Protein AF-A0A7T3DBC9-F1 (afdb_monomer_lite)

Sequence (254 aa):
MTDIVTIPDVLPISPYPALGSINFNNEAYAYATSVPPAVSRMREIAVACWTNATAAQERANSAAGSASAASGSASAAAGSASAASGSASAAAGSASTASSAAGTATAALTSMQVMYLGPKAVNSHPTADNLGNPLQAGALYTNTGTNAALKGRGYWYDGAAWQLAWGDITGQYMPTTGGKFTGQAEAVGGATGKQIPQIQEVLSRTVPVYGASVLMANAPKNQVAFFEAATVGPGDWPYNTSLNVHGWIVNTWG

Secondary structure (DSSP, 8-state):
-PPP-PPPPPPPPPPPPPTT-TTHHHHHHHHHHHHHHHHHHHHHHHHHHHHHHHHHHHHHHHHHHHHHHHHHHHHHHHHHHHHHHHHHHHHHHHHHHHHHHHHHHHHHHHHHHHHEEEEE--SS--SB-TTSSBPPTT-EEEE-SS-TTTTT-EEEE-SSSEEEEES--SS-PPPTT-----S--PPPTT--TTSS--HHHH---S--EE-TTS-GGGSPSSSEEEEEESSPPPTTSS---S-S-EEEEEE---

Radius of gyration: 67.93 Å; chains: 1; bounding box: 98×50×205 Å

pLDDT: mean 86.54, std 12.37, range [57.22, 98.56]

Foldseek 3Di:
DQDQDDQDDAFDAQDQADDPDPCNVVSNVSRVVRPPVRVVSVVSNVVNVVSNVVVVVVVVVVVVVVVVVVVVVVVVVVVVVVVVVVVVVVVVVVVVVVVVVVVVVVVVVVVCQLQEQEEDQDLDDDQATPVRHGHDFNRKYQYCHDNPVRHRFIWGHRPPDTDTPDDDDPDDDADPVGDDDDDDDDDDPPDDDPPDPDPVRPDDPDAAEAELVDALVPPDAQGKHKYKYQDDHPPNDDDDDPDRMDMDTDHHHD

Organism: NCBI:txid558537

Structure (mmCIF, N/CA/C/O backbone):
data_AF-A0A7T3DBC9-F1
#
_entry.id   AF-A0A7T3DBC9-F1
#
loop_
_atom_site.group_PDB
_atom_site.id
_atom_site.type_symbol
_atom_site.label_atom_id
_atom_site.label_alt_id
_atom_site.label_comp_id
_atom_site.label_asym_id
_atom_site.label_entity_id
_atom_site.label_seq_id
_atom_site.pdbx_PDB_ins_code
_atom_site.Cartn_x
_atom_site.Cartn_y
_atom_site.Cartn_z
_atom_site.occupancy
_atom_site.B_iso_or_equiv
_atom_site.auth_seq_id
_atom_site.auth_comp_id
_atom_site.auth_asym_id
_atom_site.auth_atom_id
_atom_site.pdbx_PDB_model_num
ATOM 1 N N . MET A 1 1 ? 39.719 10.575 -37.310 1.00 81.25 1 MET A N 1
ATOM 2 C CA . MET A 1 1 ? 39.092 10.156 -38.574 1.00 81.25 1 MET A CA 1
ATOM 3 C C . MET A 1 1 ? 39.897 10.761 -39.696 1.00 81.25 1 MET A C 1
ATOM 5 O O . MET A 1 1 ? 40.322 11.900 -39.554 1.00 81.25 1 MET A O 1
ATOM 9 N N . THR A 1 2 ? 40.155 10.003 -40.751 1.00 91.56 2 THR A N 1
ATOM 10 C CA . THR A 1 2 ? 40.765 10.509 -41.975 1.00 91.56 2 THR A CA 1
ATOM 11 C C . THR A 1 2 ? 39.821 11.516 -42.629 1.00 91.56 2 THR A C 1
ATOM 13 O O . THR A 1 2 ? 38.627 11.250 -42.796 1.00 91.56 2 THR A O 1
ATOM 16 N N . ASP A 1 3 ? 40.350 12.675 -43.006 1.00 94.06 3 ASP A N 1
ATOM 17 C CA . ASP A 1 3 ? 39.579 13.676 -43.734 1.00 94.06 3 ASP A CA 1
ATOM 18 C C . ASP A 1 3 ? 39.440 13.293 -45.208 1.00 94.06 3 ASP A C 1
ATOM 20 O O . ASP A 1 3 ? 40.317 12.658 -45.796 1.00 94.06 3 ASP A O 1
ATOM 24 N N . ILE A 1 4 ? 38.312 13.677 -45.813 1.00 94.19 4 ILE A N 1
ATOM 25 C CA . ILE A 1 4 ? 38.163 13.553 -47.266 1.00 94.19 4 ILE A CA 1
ATOM 26 C C . ILE A 1 4 ? 39.021 14.625 -47.923 1.00 94.19 4 ILE A C 1
ATOM 28 O O . ILE A 1 4 ? 38.961 15.795 -47.551 1.00 94.19 4 ILE A O 1
ATOM 32 N N . VAL A 1 5 ? 39.777 14.212 -48.932 1.00 95.94 5 VAL A N 1
ATOM 33 C CA . VAL A 1 5 ? 40.628 15.077 -49.742 1.00 95.94 5 VAL A CA 1
ATOM 34 C C . VAL A 1 5 ? 40.077 15.177 -51.160 1.00 95.94 5 VAL A C 1
ATOM 36 O O . VAL A 1 5 ? 39.526 14.220 -51.711 1.00 95.94 5 VAL A O 1
ATOM 39 N N . THR A 1 6 ? 40.224 16.346 -51.777 1.00 95.25 6 THR A N 1
ATOM 40 C CA . THR A 1 6 ? 39.830 16.548 -53.174 1.00 95.25 6 THR A CA 1
ATOM 41 C C . THR A 1 6 ? 40.726 15.717 -54.088 1.00 95.25 6 THR A C 1
ATOM 43 O O . THR A 1 6 ? 41.951 15.790 -53.996 1.00 95.25 6 THR A O 1
ATOM 46 N N . ILE A 1 7 ? 40.120 14.931 -54.980 1.00 93.69 7 ILE A N 1
ATOM 47 C CA . ILE A 1 7 ? 40.862 14.193 -56.007 1.00 93.69 7 ILE A CA 1
ATOM 48 C C . ILE A 1 7 ? 41.291 15.200 -57.069 1.00 93.69 7 ILE A C 1
ATOM 50 O O . ILE A 1 7 ? 40.439 15.935 -57.571 1.00 93.69 7 ILE A O 1
ATOM 54 N N . PRO A 1 8 ? 42.580 15.278 -57.402 1.00 92.12 8 PRO A N 1
ATOM 55 C CA . PRO A 1 8 ? 43.049 16.387 -58.198 1.00 92.12 8 PRO A CA 1
ATOM 56 C C . PRO A 1 8 ? 43.113 15.992 -59.697 1.00 92.12 8 PRO A C 1
ATOM 58 O O . PRO A 1 8 ? 43.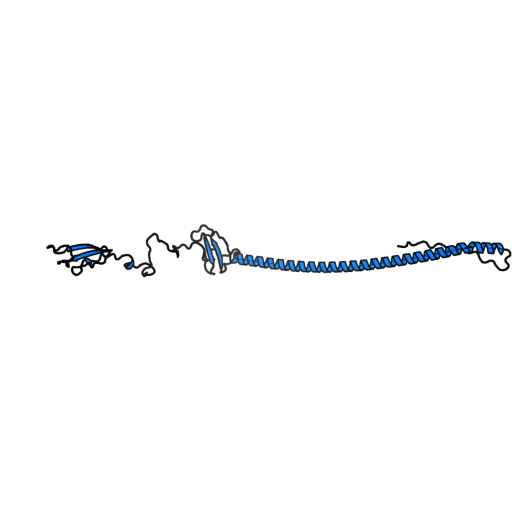288 14.823 -60.023 1.00 92.12 8 PRO A O 1
ATOM 61 N N . ASP A 1 9 ? 42.925 16.940 -60.623 1.00 92.00 9 ASP A N 1
ATOM 62 C CA . ASP A 1 9 ? 42.716 16.634 -62.057 1.00 92.00 9 ASP A CA 1
ATOM 63 C C . ASP A 1 9 ? 43.912 15.979 -62.762 1.00 92.00 9 ASP A C 1
ATOM 65 O O . ASP A 1 9 ? 45.067 16.238 -62.425 1.00 92.00 9 ASP A O 1
ATOM 69 N N . VAL A 1 10 ? 43.656 15.192 -63.808 1.00 90.44 10 VAL A N 1
ATOM 70 C CA . VAL A 1 10 ? 44.710 14.602 -64.650 1.00 90.44 10 VAL A CA 1
ATOM 71 C C . VAL A 1 10 ? 45.475 15.670 -65.442 1.00 90.44 10 VAL A C 1
ATOM 73 O O . VAL A 1 10 ? 44.887 16.619 -65.957 1.00 90.44 10 VAL A O 1
ATOM 76 N N . LEU A 1 11 ? 46.795 15.506 -65.574 1.00 90.94 11 LEU A N 1
ATOM 77 C CA . LEU A 1 11 ? 47.604 16.350 -66.460 1.00 90.94 11 LEU A CA 1
ATOM 78 C C . LEU A 1 11 ? 47.595 15.775 -67.887 1.00 90.94 11 LEU A C 1
ATOM 80 O O . LEU A 1 11 ? 47.737 14.558 -68.040 1.00 90.94 11 LEU A O 1
ATOM 84 N N . PRO A 1 12 ? 47.451 16.613 -68.930 1.00 88.75 12 PRO A N 1
ATOM 85 C CA . PRO A 1 12 ? 47.494 16.153 -70.313 1.00 88.75 12 PRO A CA 1
ATOM 86 C C . PRO A 1 12 ? 48.901 15.662 -70.685 1.00 88.75 12 PRO A C 1
ATOM 88 O O . PRO A 1 12 ? 49.902 16.274 -70.315 1.00 88.75 12 PRO A O 1
ATOM 91 N N . ILE A 1 13 ? 48.970 14.570 -71.448 1.00 89.00 13 ILE A N 1
ATOM 92 C CA . ILE A 1 13 ? 50.216 14.010 -71.988 1.00 89.00 13 ILE A CA 1
ATOM 93 C C . ILE A 1 13 ? 50.289 14.373 -73.474 1.00 89.00 13 ILE A C 1
ATOM 95 O O . ILE A 1 13 ? 49.315 14.173 -74.202 1.00 89.00 13 ILE A O 1
ATOM 99 N N . SER A 1 14 ? 51.424 14.911 -73.926 1.00 90.62 14 SER A N 1
ATOM 100 C CA . SER A 1 14 ? 51.644 15.200 -75.351 1.00 90.62 14 SER A CA 1
ATOM 101 C C . SER A 1 14 ? 51.598 13.899 -76.169 1.00 90.62 14 SER A C 1
ATOM 103 O O . SER A 1 14 ? 51.984 12.850 -75.656 1.00 90.62 14 SER A O 1
ATOM 105 N N . PRO A 1 15 ? 51.145 13.909 -77.432 1.00 88.25 15 PRO A N 1
ATOM 106 C CA . PRO A 1 15 ? 51.153 12.706 -78.260 1.00 88.25 15 PRO A CA 1
ATOM 107 C C . PRO A 1 15 ? 52.585 12.215 -78.518 1.00 88.25 15 PRO A C 1
ATOM 109 O O . PRO A 1 15 ? 53.536 12.996 -78.533 1.00 88.25 15 PRO A O 1
ATOM 112 N N . TYR A 1 16 ? 52.733 10.907 -78.730 1.00 88.19 16 TYR A N 1
ATOM 113 C CA . TYR A 1 16 ? 54.014 10.324 -79.123 1.00 88.19 16 TYR A CA 1
ATOM 114 C C . TYR A 1 16 ? 54.407 10.814 -80.533 1.00 88.19 16 TYR A C 1
ATOM 116 O O . TYR A 1 16 ? 53.529 10.867 -81.401 1.00 88.19 16 TYR A O 1
ATOM 124 N N . PRO A 1 17 ? 55.684 11.159 -80.787 1.00 89.31 17 PRO A N 1
ATOM 125 C CA . PRO A 1 17 ? 56.125 11.659 -82.088 1.00 89.31 17 PRO A CA 1
ATOM 126 C C . PRO A 1 17 ? 55.854 10.657 -83.219 1.00 89.31 17 PRO A C 1
ATOM 128 O O . PRO A 1 17 ? 56.127 9.460 -83.088 1.00 89.31 17 PRO A O 1
ATOM 131 N N . ALA A 1 18 ? 55.336 11.139 -84.350 1.00 85.56 18 ALA A N 1
ATOM 132 C CA . ALA A 1 18 ? 55.029 10.280 -85.494 1.00 85.56 18 ALA A CA 1
ATOM 133 C C . ALA A 1 18 ? 56.309 9.833 -86.221 1.00 85.56 18 ALA A C 1
ATOM 135 O O . ALA A 1 18 ? 57.242 10.618 -86.424 1.00 85.56 18 ALA A O 1
ATOM 136 N N . LEU A 1 19 ? 56.347 8.570 -86.660 1.00 81.19 19 LEU A N 1
ATOM 137 C CA . LEU A 1 19 ? 57.490 8.031 -87.396 1.00 81.19 19 LEU A CA 1
ATOM 138 C C . LEU A 1 19 ? 57.638 8.766 -88.740 1.00 81.19 19 LEU A C 1
ATOM 140 O O . LEU A 1 19 ? 56.758 8.685 -89.593 1.00 81.19 19 LEU A O 1
ATOM 144 N N . GLY A 1 20 ? 58.746 9.492 -88.913 1.00 80.94 20 GLY A N 1
ATOM 145 C CA . GLY A 1 20 ? 59.001 10.325 -90.095 1.00 80.94 20 GLY A CA 1
ATOM 146 C C . GLY A 1 20 ? 58.533 11.785 -89.991 1.00 80.94 20 GLY A C 1
ATOM 147 O O . GLY A 1 20 ? 58.558 12.483 -91.002 1.00 80.94 20 GLY A O 1
ATOM 148 N N . SER A 1 21 ? 58.123 12.271 -88.808 1.00 86.19 21 SER A N 1
ATOM 149 C CA . SER A 1 21 ? 57.773 13.690 -88.609 1.00 86.19 21 SER A CA 1
ATOM 150 C C . SER A 1 21 ? 58.968 14.614 -88.866 1.00 86.19 21 SER A C 1
ATOM 152 O O . SER A 1 21 ? 60.067 14.396 -88.353 1.00 86.19 21 SER A O 1
ATOM 154 N N . ILE A 1 22 ? 58.731 15.712 -89.590 1.00 85.88 22 ILE A N 1
ATOM 155 C CA . ILE A 1 22 ? 59.715 16.789 -89.777 1.00 85.88 22 ILE A CA 1
ATOM 156 C C . ILE A 1 22 ? 60.028 17.539 -88.466 1.00 85.88 22 ILE A C 1
ATOM 158 O O . ILE A 1 22 ? 61.070 18.178 -88.357 1.00 85.88 22 ILE A O 1
ATOM 162 N N . ASN A 1 23 ? 59.163 17.408 -87.451 1.00 87.62 23 ASN A N 1
ATOM 163 C CA . ASN A 1 23 ? 59.276 18.044 -86.134 1.00 87.62 23 ASN A CA 1
ATOM 164 C C . ASN A 1 23 ? 59.566 17.042 -85.000 1.00 87.62 23 ASN A C 1
ATOM 166 O O . ASN A 1 23 ? 59.343 17.364 -83.831 1.00 87.62 23 ASN A O 1
ATOM 170 N N . PHE A 1 24 ? 60.088 15.851 -85.322 1.00 87.38 24 PHE A N 1
ATOM 171 C CA . PHE A 1 24 ? 60.301 14.752 -84.370 1.00 87.38 24 PHE A CA 1
ATOM 172 C C . PHE A 1 24 ? 60.972 15.191 -83.059 1.00 87.38 24 PHE A C 1
ATOM 174 O O . PHE A 1 24 ? 60.508 14.824 -81.986 1.00 87.38 24 PHE A O 1
ATOM 181 N N . ASN A 1 25 ? 62.020 16.022 -83.116 1.00 87.06 25 ASN A N 1
ATOM 182 C CA . ASN A 1 25 ? 62.739 16.474 -81.917 1.00 87.06 25 ASN A CA 1
ATOM 183 C C . ASN A 1 25 ? 61.874 17.344 -80.986 1.00 87.06 25 ASN A C 1
ATOM 185 O O . ASN A 1 25 ? 61.949 17.192 -79.768 1.00 87.06 25 ASN A O 1
ATOM 189 N N . ASN A 1 26 ? 61.033 18.223 -81.542 1.00 88.19 26 ASN A N 1
ATOM 190 C CA . ASN A 1 26 ? 60.140 19.079 -80.756 1.00 88.19 26 ASN A CA 1
ATOM 191 C C . ASN A 1 26 ? 58.997 18.261 -80.135 1.00 88.19 26 ASN A C 1
ATOM 193 O O . ASN A 1 26 ? 58.673 18.445 -78.964 1.00 88.19 26 ASN A O 1
ATOM 197 N N . GLU A 1 27 ? 58.428 17.323 -80.895 1.00 88.75 27 GLU A N 1
ATOM 198 C CA . GLU A 1 27 ? 57.389 16.398 -80.423 1.00 88.75 27 GLU A CA 1
ATOM 199 C C . GLU A 1 27 ? 57.930 15.436 -79.348 1.00 88.75 27 GLU A C 1
ATOM 201 O O . GLU A 1 27 ? 57.307 15.251 -78.304 1.00 88.75 27 GLU A O 1
ATOM 206 N N . ALA A 1 28 ? 59.130 14.881 -79.550 1.00 85.81 28 ALA A N 1
ATOM 207 C CA . ALA A 1 28 ? 59.799 14.004 -78.591 1.00 85.81 28 ALA A CA 1
ATOM 208 C C . ALA A 1 28 ? 60.145 14.737 -77.287 1.00 85.81 28 ALA A C 1
ATOM 210 O O . ALA A 1 28 ? 59.956 14.185 -76.203 1.00 85.81 28 ALA A O 1
ATOM 211 N N . TYR A 1 29 ? 60.603 15.990 -77.371 1.00 89.50 29 TYR A N 1
ATOM 212 C CA . TYR A 1 29 ? 60.872 16.816 -76.196 1.00 89.50 29 TYR A CA 1
ATOM 213 C C . TYR A 1 29 ? 59.581 17.175 -75.440 1.00 89.50 29 TYR A C 1
ATOM 215 O O . TYR A 1 29 ? 59.535 17.061 -74.214 1.00 89.50 29 TYR A O 1
ATOM 223 N N . ALA A 1 30 ? 58.502 17.533 -76.145 1.00 88.19 30 ALA A N 1
ATOM 224 C CA . ALA A 1 30 ? 57.187 17.795 -75.548 1.00 88.19 30 ALA A CA 1
ATOM 225 C C . ALA A 1 30 ? 56.571 16.544 -74.889 1.00 88.19 30 ALA A C 1
ATOM 227 O O . ALA A 1 30 ? 55.924 16.634 -73.842 1.00 88.19 30 ALA A O 1
ATOM 228 N N . TYR A 1 31 ? 56.794 15.359 -75.462 1.00 90.31 31 TYR A N 1
ATOM 229 C CA . TYR A 1 31 ? 56.426 14.082 -74.850 1.00 90.31 31 TYR A CA 1
ATOM 230 C C . TYR A 1 31 ? 57.246 13.814 -73.582 1.00 90.31 31 TYR A C 1
ATOM 232 O O . TYR A 1 31 ? 56.676 13.673 -72.499 1.00 90.31 31 TYR A O 1
ATOM 240 N N . ALA A 1 32 ? 58.578 13.840 -73.686 1.00 88.19 32 ALA A N 1
ATOM 241 C CA . ALA A 1 32 ? 59.488 13.538 -72.582 1.00 88.19 32 ALA A CA 1
ATOM 242 C C . ALA A 1 32 ? 59.325 14.481 -71.376 1.00 88.19 32 ALA A C 1
ATOM 244 O O . ALA A 1 32 ? 59.539 14.065 -70.240 1.00 88.19 32 ALA A O 1
ATOM 245 N N . THR A 1 33 ? 58.917 15.731 -71.605 1.00 91.06 33 THR A N 1
ATOM 246 C CA . THR A 1 33 ? 58.666 16.719 -70.541 1.00 91.06 33 THR A CA 1
ATOM 247 C C . THR A 1 33 ? 57.269 16.610 -69.920 1.00 91.06 33 THR A C 1
ATOM 249 O O . THR A 1 33 ? 57.116 16.908 -68.737 1.00 91.06 33 THR A O 1
ATOM 252 N N . SER A 1 34 ? 56.258 16.143 -70.664 1.00 92.12 34 SER A N 1
ATOM 253 C CA . SER A 1 34 ? 54.878 15.993 -70.161 1.00 92.12 34 SER A CA 1
ATOM 254 C C . SER A 1 34 ? 54.641 14.713 -69.344 1.00 92.12 34 SER A C 1
ATOM 256 O O . SER A 1 34 ? 53.821 14.709 -68.426 1.00 92.12 34 SER A O 1
ATOM 258 N N . VAL A 1 35 ? 55.376 13.630 -69.624 1.00 91.50 35 VAL A N 1
ATOM 259 C CA . VAL A 1 35 ? 55.168 12.323 -68.971 1.00 91.50 35 VAL A CA 1
ATOM 260 C C . VAL A 1 35 ? 55.534 12.319 -67.475 1.00 91.50 35 VAL A C 1
ATOM 262 O O . VAL A 1 35 ? 54.698 11.886 -66.680 1.00 91.50 35 VAL A O 1
ATOM 265 N N . PRO A 1 36 ? 56.714 12.798 -67.025 1.00 93.56 36 PRO A N 1
ATOM 266 C CA . PRO A 1 36 ? 57.077 12.772 -65.604 1.00 93.56 36 PRO A CA 1
ATOM 267 C C . PRO A 1 36 ? 56.083 13.479 -64.660 1.00 93.56 36 PRO A C 1
ATOM 269 O O . PRO A 1 36 ? 55.686 12.856 -63.670 1.00 93.56 36 PRO A O 1
ATOM 272 N N . PRO A 1 37 ? 55.619 14.722 -64.926 1.00 91.75 37 PRO A N 1
ATOM 273 C CA . PRO A 1 37 ? 54.624 15.359 -64.067 1.00 91.75 37 PRO A CA 1
ATOM 274 C C . PRO A 1 37 ? 53.268 14.643 -64.130 1.00 91.75 37 PRO A C 1
ATOM 276 O O . PRO A 1 37 ? 52.612 14.522 -63.098 1.00 91.75 37 PRO A O 1
ATOM 279 N N . ALA A 1 38 ? 52.868 14.089 -65.283 1.00 91.69 38 ALA A N 1
ATOM 280 C CA . ALA A 1 38 ? 51.648 13.286 -65.390 1.00 91.69 38 ALA A CA 1
ATOM 281 C C . ALA A 1 38 ? 51.712 11.993 -64.551 1.00 91.69 38 ALA A C 1
ATOM 283 O O . ALA A 1 38 ? 50.729 11.625 -63.909 1.00 91.69 38 ALA A O 1
ATOM 284 N N . VAL A 1 39 ? 52.870 11.326 -64.481 1.00 92.06 39 VAL A N 1
ATOM 285 C CA . VAL A 1 39 ? 53.07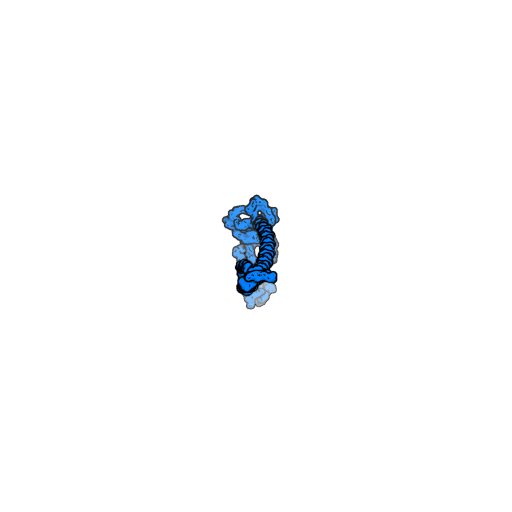2 10.140 -63.627 1.00 92.06 39 VAL A CA 1
ATOM 286 C C . VAL A 1 39 ? 53.010 10.494 -62.141 1.00 92.06 39 VAL A C 1
ATOM 288 O O . VAL A 1 39 ? 52.326 9.809 -61.375 1.00 92.06 39 VAL A O 1
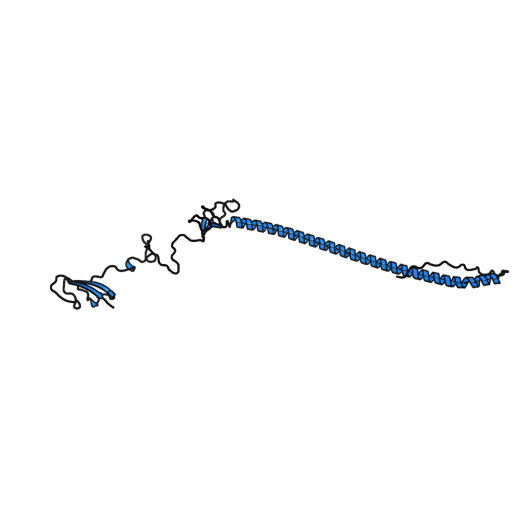ATOM 291 N N . SER A 1 40 ? 53.668 11.579 -61.725 1.00 93.38 40 SER A N 1
ATOM 292 C CA . SER A 1 40 ? 53.559 12.088 -60.350 1.00 93.38 40 SER A CA 1
ATOM 293 C C . SER A 1 40 ? 52.111 12.427 -59.998 1.00 93.38 40 SER A C 1
ATOM 295 O O . SER A 1 40 ? 51.623 12.050 -58.934 1.00 93.38 40 SER A O 1
ATOM 297 N N . ARG A 1 41 ? 51.381 13.033 -60.938 1.00 93.81 41 ARG A N 1
ATOM 298 C CA . ARG A 1 41 ? 49.969 13.357 -60.772 1.00 93.81 41 ARG A CA 1
ATOM 299 C C . ARG A 1 41 ? 49.082 12.128 -60.602 1.00 93.81 41 ARG A C 1
ATOM 301 O O . ARG A 1 41 ? 48.230 12.102 -59.721 1.00 93.81 41 ARG A O 1
ATOM 308 N N . MET A 1 42 ? 49.296 11.088 -61.405 1.00 94.19 42 MET A N 1
ATOM 309 C CA . MET A 1 42 ? 48.573 9.821 -61.256 1.00 94.19 42 MET A CA 1
ATOM 310 C C . MET A 1 42 ? 48.806 9.187 -59.879 1.00 94.19 42 MET A C 1
ATOM 312 O O . MET A 1 42 ? 47.878 8.626 -59.295 1.00 94.19 42 MET A O 1
ATOM 316 N N . ARG A 1 43 ? 50.016 9.316 -59.317 1.00 94.88 43 ARG A N 1
ATOM 317 C CA . ARG A 1 43 ? 50.304 8.870 -57.946 1.00 94.88 43 ARG A CA 1
ATOM 318 C C . ARG A 1 43 ? 49.521 9.675 -56.906 1.00 94.88 43 ARG A C 1
ATOM 320 O O . ARG A 1 43 ? 48.955 9.070 -56.001 1.00 94.88 43 ARG A O 1
ATOM 327 N N . GLU A 1 44 ? 49.464 11.000 -57.029 1.00 94.69 44 GLU A N 1
ATOM 328 C CA . GLU A 1 44 ? 48.661 11.854 -56.135 1.00 94.69 44 GLU A CA 1
ATOM 329 C C . GLU A 1 44 ? 47.177 11.474 -56.169 1.00 94.69 44 GLU A C 1
ATOM 331 O O . GLU A 1 44 ? 46.555 11.334 -55.118 1.00 94.69 44 GLU A O 1
ATOM 336 N N . ILE A 1 45 ? 46.630 11.238 -57.367 1.00 95.31 45 ILE A N 1
ATOM 337 C CA . ILE A 1 45 ? 45.252 10.765 -57.557 1.00 95.31 45 ILE A CA 1
ATOM 338 C C . ILE A 1 45 ? 45.034 9.435 -56.832 1.00 95.31 45 ILE A C 1
ATOM 340 O O . ILE A 1 45 ? 44.073 9.299 -56.077 1.00 95.31 45 ILE A O 1
ATOM 344 N N . ALA A 1 46 ? 45.934 8.462 -57.012 1.00 95.88 46 ALA A N 1
ATOM 345 C CA . ALA A 1 46 ? 45.826 7.159 -56.359 1.00 95.88 46 ALA A CA 1
ATOM 346 C C . ALA A 1 46 ? 45.842 7.277 -54.824 1.00 95.88 46 ALA A C 1
ATOM 348 O O . ALA A 1 46 ? 45.031 6.643 -54.147 1.00 95.88 46 ALA A O 1
ATOM 349 N N . VAL A 1 47 ? 46.720 8.124 -54.278 1.00 95.88 47 VAL A N 1
ATOM 350 C CA . VAL A 1 47 ? 46.785 8.395 -52.835 1.00 95.88 47 VAL A CA 1
ATOM 351 C C . VAL A 1 47 ? 45.507 9.082 -52.345 1.00 95.88 47 VAL A C 1
ATOM 353 O O . VAL A 1 47 ? 44.954 8.664 -51.332 1.00 95.88 47 VAL A O 1
ATOM 356 N N . ALA A 1 48 ? 44.987 10.081 -53.065 1.00 95.62 48 ALA A N 1
ATOM 357 C CA . ALA A 1 48 ? 43.738 10.759 -52.711 1.00 95.62 48 ALA A CA 1
ATOM 358 C C . ALA A 1 48 ? 42.537 9.796 -52.703 1.00 95.62 48 ALA A C 1
ATOM 360 O O . ALA A 1 48 ? 41.745 9.797 -51.758 1.00 95.62 48 ALA A O 1
ATOM 361 N N . CYS A 1 49 ? 42.432 8.919 -53.707 1.00 95.94 49 CYS A N 1
ATOM 362 C CA . CYS A 1 49 ? 41.409 7.874 -53.763 1.00 95.94 49 CYS A CA 1
ATOM 363 C C . CYS A 1 49 ? 41.503 6.911 -52.573 1.00 95.94 49 CYS A C 1
ATOM 365 O O . CYS A 1 49 ? 40.485 6.597 -51.956 1.00 95.94 49 CYS A O 1
ATOM 367 N N . TRP A 1 50 ? 42.712 6.465 -52.223 1.00 96.50 50 TRP A N 1
ATOM 368 C CA . TRP A 1 50 ? 42.930 5.572 -51.084 1.00 96.50 50 TRP A CA 1
ATOM 369 C C . TRP A 1 50 ? 42.569 6.232 -49.742 1.00 96.50 50 TRP A C 1
ATOM 371 O O . TRP A 1 50 ? 41.877 5.629 -48.917 1.00 96.50 50 TRP A O 1
ATOM 381 N N . THR A 1 51 ? 42.954 7.496 -49.551 1.00 96.56 51 THR A N 1
ATOM 382 C CA . THR A 1 51 ? 42.579 8.307 -48.381 1.00 96.56 51 THR A CA 1
ATOM 383 C C . THR A 1 51 ? 41.060 8.440 -48.265 1.00 96.56 51 THR A C 1
ATOM 385 O O . THR A 1 51 ? 40.495 8.182 -47.202 1.00 96.56 51 THR A O 1
ATOM 388 N N . ASN A 1 52 ? 40.371 8.754 -49.366 1.00 96.69 52 ASN A N 1
ATOM 389 C CA . ASN A 1 52 ? 38.912 8.878 -49.384 1.00 96.69 52 ASN A CA 1
ATOM 390 C C . ASN A 1 52 ? 38.199 7.549 -49.103 1.00 96.69 52 ASN A C 1
ATOM 392 O O . ASN A 1 52 ? 37.206 7.538 -48.375 1.00 96.69 52 ASN A O 1
ATOM 396 N N . ALA A 1 53 ? 38.711 6.430 -49.626 1.00 96.81 53 ALA A N 1
ATOM 397 C CA . ALA A 1 53 ? 38.185 5.097 -49.333 1.00 96.81 53 ALA A CA 1
ATOM 398 C C . ALA A 1 53 ? 38.320 4.752 -47.840 1.00 96.81 53 ALA A C 1
ATOM 400 O O . ALA A 1 53 ? 37.368 4.272 -47.223 1.00 96.81 53 ALA A O 1
ATOM 401 N N . THR A 1 54 ? 39.468 5.072 -47.241 1.00 96.88 54 THR A N 1
ATOM 402 C CA . THR A 1 54 ? 39.711 4.885 -45.803 1.00 96.88 54 THR A CA 1
ATOM 403 C C . THR A 1 54 ? 38.759 5.746 -44.969 1.00 96.88 54 THR A C 1
ATOM 405 O O . THR A 1 54 ? 38.067 5.235 -44.090 1.00 96.88 54 THR A O 1
ATOM 408 N N . ALA A 1 55 ? 38.623 7.031 -45.308 1.00 96.88 55 ALA A N 1
ATOM 409 C CA . ALA A 1 55 ? 37.704 7.950 -44.640 1.00 96.88 55 ALA A CA 1
ATOM 410 C C . ALA A 1 55 ? 36.232 7.500 -44.741 1.00 96.88 55 ALA A C 1
ATOM 412 O O . ALA A 1 55 ? 35.448 7.687 -43.808 1.00 96.88 55 ALA A O 1
ATOM 413 N N . ALA A 1 56 ? 35.822 6.921 -45.875 1.00 96.62 56 ALA A N 1
ATOM 414 C CA . ALA A 1 56 ? 34.483 6.361 -46.049 1.00 96.62 56 ALA A CA 1
ATOM 415 C C . ALA A 1 56 ? 34.260 5.127 -45.158 1.00 96.62 56 ALA A C 1
ATOM 417 O O . ALA A 1 56 ? 33.228 5.037 -44.491 1.00 96.62 56 ALA A O 1
ATOM 418 N N . GLN A 1 57 ? 35.241 4.222 -45.088 1.00 97.19 57 GLN A N 1
ATOM 419 C CA . GLN A 1 57 ? 35.179 3.037 -44.231 1.00 97.19 57 GLN A CA 1
ATOM 420 C C . GLN A 1 57 ? 35.100 3.403 -42.742 1.00 97.19 57 GLN A C 1
ATOM 422 O O . GLN A 1 57 ? 34.300 2.828 -42.003 1.00 97.19 57 GLN A O 1
ATOM 427 N N . GLU A 1 58 ? 35.891 4.380 -42.292 1.00 97.06 58 GLU A N 1
ATOM 428 C CA . GLU A 1 58 ? 35.838 4.862 -40.909 1.00 97.06 58 GLU A CA 1
ATOM 429 C C . GLU A 1 58 ? 34.463 5.449 -40.563 1.00 97.06 58 GLU A C 1
ATOM 431 O O . GLU A 1 58 ? 33.887 5.089 -39.536 1.00 97.06 58 GLU A O 1
ATOM 436 N N . ARG A 1 59 ? 33.891 6.290 -41.441 1.00 96.62 59 ARG A N 1
ATOM 437 C CA . ARG A 1 59 ? 32.535 6.840 -41.254 1.00 96.62 59 ARG A CA 1
ATOM 438 C C . ARG A 1 59 ? 31.469 5.747 -41.190 1.00 96.62 59 ARG A C 1
ATOM 440 O O . ARG A 1 59 ? 30.574 5.839 -40.353 1.00 96.62 59 ARG A O 1
ATOM 447 N N . ALA A 1 60 ? 31.566 4.718 -42.033 1.00 97.31 60 ALA A N 1
ATOM 448 C CA . ALA A 1 60 ? 30.647 3.580 -42.007 1.00 97.31 60 ALA A CA 1
ATOM 449 C C . ALA A 1 60 ? 30.724 2.820 -40.671 1.00 97.31 60 ALA A C 1
ATOM 451 O O . ALA A 1 60 ? 29.691 2.511 -40.076 1.00 97.31 60 ALA A O 1
ATOM 452 N N . ASN A 1 61 ? 31.936 2.598 -40.150 1.00 97.25 61 ASN A N 1
ATOM 453 C CA . ASN A 1 61 ? 32.135 1.965 -38.845 1.00 97.25 61 ASN A CA 1
ATOM 454 C C . ASN A 1 61 ? 31.575 2.824 -37.702 1.00 97.25 61 ASN A C 1
ATOM 456 O O . ASN A 1 61 ? 30.896 2.301 -36.818 1.00 97.25 61 ASN A O 1
ATOM 460 N N . SER A 1 62 ? 31.803 4.142 -37.727 1.00 97.06 62 SER A N 1
ATOM 461 C CA . SER A 1 62 ? 31.215 5.061 -36.745 1.00 97.06 62 SER A CA 1
ATOM 462 C C . SER A 1 62 ? 29.686 5.038 -36.791 1.00 97.06 62 SER A C 1
ATOM 464 O O . SER A 1 62 ? 29.053 4.938 -35.743 1.00 97.06 62 SER A O 1
ATOM 466 N N . ALA A 1 63 ? 29.088 5.058 -37.986 1.00 97.81 63 ALA A N 1
ATOM 467 C CA . ALA A 1 63 ? 27.639 4.979 -38.156 1.00 97.81 63 ALA A CA 1
ATOM 468 C C . ALA A 1 63 ? 27.061 3.655 -37.623 1.00 97.81 63 ALA A C 1
ATOM 470 O O . ALA A 1 63 ? 26.043 3.667 -36.930 1.00 97.81 63 ALA A O 1
ATOM 471 N N . ALA A 1 64 ? 27.730 2.523 -37.871 1.00 98.12 64 ALA A N 1
ATOM 472 C CA . ALA A 1 64 ? 27.344 1.225 -37.315 1.00 98.12 64 ALA A CA 1
ATOM 473 C C . ALA A 1 64 ? 27.430 1.200 -35.775 1.00 98.12 64 ALA A C 1
ATOM 475 O O . ALA A 1 64 ? 26.544 0.659 -35.103 1.00 98.12 64 ALA A O 1
ATOM 476 N N . GLY A 1 65 ? 28.457 1.839 -35.204 1.00 98.06 65 GLY A N 1
ATOM 477 C CA . GLY A 1 65 ? 28.590 2.031 -33.759 1.00 98.06 65 GLY A CA 1
ATOM 478 C C . GLY A 1 65 ? 27.446 2.863 -33.174 1.00 98.06 65 GLY A C 1
ATOM 479 O O . GLY A 1 65 ? 26.819 2.449 -32.198 1.00 98.06 65 GLY A O 1
ATOM 480 N N . SER A 1 66 ? 27.109 3.991 -33.805 1.00 98.31 66 SER A N 1
ATOM 481 C CA . SER A 1 66 ? 25.975 4.832 -33.401 1.00 98.31 66 SER A CA 1
ATOM 482 C C . SER A 1 66 ? 24.636 4.097 -33.494 1.00 98.31 66 SER A C 1
ATOM 484 O O . SER A 1 66 ? 23.820 4.214 -32.582 1.00 98.31 66 SER A O 1
ATOM 486 N N . ALA A 1 67 ? 24.415 3.298 -34.543 1.00 98.50 67 ALA A N 1
ATOM 487 C CA . ALA A 1 67 ? 23.208 2.481 -34.681 1.00 98.50 67 ALA A CA 1
ATOM 488 C C . ALA A 1 67 ? 23.088 1.439 -33.554 1.00 98.50 67 ALA A C 1
ATOM 490 O O . ALA A 1 67 ? 22.021 1.279 -32.959 1.00 98.50 67 ALA A O 1
ATOM 491 N N . SER A 1 68 ? 24.197 0.782 -33.206 1.00 98.06 68 SER A N 1
ATOM 492 C CA . SER A 1 68 ? 24.243 -0.183 -32.101 1.00 98.06 68 SER A CA 1
ATOM 493 C C . SER A 1 68 ? 23.960 0.486 -30.752 1.00 98.06 68 SER A C 1
ATOM 495 O O . SER A 1 68 ? 23.165 -0.023 -29.961 1.00 98.06 68 SER A O 1
ATOM 497 N N . ALA A 1 69 ? 24.545 1.665 -30.508 1.00 98.19 69 ALA A N 1
ATOM 498 C CA . ALA A 1 69 ? 24.282 2.451 -29.305 1.00 98.19 69 ALA A CA 1
ATOM 499 C C . ALA A 1 69 ? 22.804 2.866 -29.206 1.00 98.19 69 ALA A C 1
ATOM 501 O O . ALA A 1 69 ? 22.187 2.687 -28.157 1.00 98.19 69 ALA A O 1
ATOM 502 N N . ALA A 1 70 ? 22.209 3.335 -30.309 1.00 98.44 70 ALA A N 1
ATOM 503 C CA . ALA A 1 70 ? 20.793 3.691 -30.367 1.00 98.44 70 ALA A CA 1
ATOM 504 C C . ALA A 1 70 ? 19.877 2.489 -30.067 1.00 98.44 70 ALA A C 1
ATOM 506 O O . ALA A 1 70 ? 18.921 2.618 -29.300 1.00 98.44 70 ALA A O 1
ATOM 507 N N . SER A 1 71 ? 20.197 1.304 -30.599 1.00 98.31 71 SER A N 1
ATOM 508 C CA . SER A 1 71 ? 19.477 0.059 -30.289 1.00 98.31 71 SER A CA 1
ATOM 509 C C . SER A 1 71 ? 19.579 -0.320 -28.805 1.00 98.31 71 SER A C 1
ATOM 511 O O . SER A 1 71 ? 18.599 -0.769 -28.200 1.00 98.31 71 SER A O 1
ATOM 513 N N . GLY A 1 72 ? 20.750 -0.120 -28.194 1.00 98.38 72 GLY A N 1
ATOM 514 C CA . GLY A 1 72 ? 20.953 -0.315 -26.757 1.00 98.38 72 GLY A CA 1
ATOM 515 C C . GLY A 1 72 ? 20.096 0.638 -25.921 1.00 98.38 72 GLY A C 1
ATOM 516 O O . GLY A 1 72 ? 19.384 0.198 -25.016 1.00 98.38 72 GLY A O 1
ATOM 517 N N . SER A 1 73 ? 20.085 1.928 -26.266 1.00 98.56 73 SER A N 1
ATOM 518 C CA . SER A 1 73 ? 19.243 2.932 -25.603 1.00 98.56 73 SER A CA 1
ATOM 519 C C . SER A 1 73 ? 17.749 2.626 -25.732 1.00 98.56 73 SER A C 1
ATOM 521 O O . SER A 1 73 ? 17.022 2.752 -24.748 1.00 98.56 73 SER A O 1
ATOM 523 N N . ALA A 1 74 ? 17.286 2.172 -26.901 1.00 98.56 74 ALA A N 1
ATOM 524 C CA . ALA A 1 74 ? 15.897 1.758 -27.100 1.00 98.56 74 ALA A CA 1
ATOM 525 C C . ALA A 1 74 ? 15.510 0.574 -26.195 1.00 98.56 74 ALA A C 1
ATOM 527 O O . ALA A 1 74 ? 14.452 0.589 -25.566 1.00 98.56 74 ALA A O 1
ATOM 528 N N . SER A 1 75 ? 16.397 -0.415 -26.065 1.00 98.25 75 SER A N 1
ATOM 529 C CA . SER A 1 75 ? 16.181 -1.573 -25.187 1.00 98.25 75 SER A CA 1
ATOM 530 C C . SER A 1 75 ? 16.123 -1.163 -23.710 1.00 98.25 75 SER A C 1
ATOM 532 O O . SER A 1 75 ? 15.238 -1.601 -22.975 1.00 98.25 75 SER A O 1
ATOM 534 N N . ALA A 1 76 ? 17.016 -0.265 -23.280 1.00 98.25 76 ALA A N 1
ATOM 535 C CA . ALA A 1 76 ? 17.003 0.282 -21.924 1.00 98.25 76 ALA A CA 1
ATOM 536 C C . ALA A 1 76 ? 15.715 1.075 -21.632 1.00 98.25 76 ALA A C 1
ATOM 538 O O . ALA A 1 76 ? 15.124 0.923 -20.563 1.00 98.25 76 ALA A O 1
ATOM 539 N N . ALA A 1 77 ? 15.239 1.877 -22.591 1.00 98.50 77 ALA A N 1
ATOM 540 C CA . ALA A 1 77 ? 13.982 2.613 -22.464 1.00 98.50 77 ALA A CA 1
ATOM 541 C C . ALA A 1 77 ? 12.771 1.673 -22.324 1.00 98.50 77 ALA A C 1
ATOM 543 O O . ALA A 1 77 ? 11.918 1.898 -21.465 1.00 98.50 77 ALA A O 1
ATOM 544 N N . ALA A 1 78 ? 12.723 0.586 -23.102 1.00 98.50 78 ALA A N 1
ATOM 545 C CA . ALA A 1 78 ? 11.676 -0.432 -22.989 1.00 98.50 78 ALA A CA 1
ATOM 546 C C . ALA A 1 78 ? 11.697 -1.148 -21.622 1.00 98.50 78 ALA A C 1
ATOM 548 O O . ALA A 1 78 ? 10.643 -1.394 -21.024 1.00 98.50 78 ALA A O 1
ATOM 549 N N . GLY A 1 79 ? 12.892 -1.426 -21.089 1.00 98.44 79 GLY A N 1
ATOM 550 C CA . GLY A 1 79 ? 13.069 -1.961 -19.737 1.00 98.44 79 GLY A CA 1
ATOM 551 C C . GLY A 1 79 ? 12.527 -1.015 -18.661 1.00 98.44 79 GLY A C 1
ATOM 552 O O . GLY A 1 79 ? 11.729 -1.426 -17.818 1.00 98.44 79 GLY A O 1
ATOM 553 N N . SER A 1 80 ? 12.876 0.272 -18.740 1.00 98.56 80 SER A N 1
ATOM 554 C CA . SER A 1 80 ? 12.364 1.306 -17.829 1.00 98.56 80 SER A CA 1
ATOM 555 C C . SER A 1 80 ? 10.840 1.452 -17.895 1.00 98.56 80 SER A C 1
ATOM 557 O O . SER A 1 80 ? 10.193 1.573 -16.856 1.00 98.56 80 SER A O 1
ATOM 559 N N . ALA A 1 81 ? 10.240 1.384 -19.089 1.00 98.56 81 ALA A N 1
ATOM 560 C CA . ALA A 1 81 ? 8.784 1.425 -19.256 1.00 98.56 81 ALA A CA 1
ATOM 561 C C . ALA A 1 81 ? 8.084 0.218 -18.600 1.00 98.56 81 ALA A C 1
ATOM 563 O O . ALA A 1 81 ? 7.039 0.362 -17.956 1.00 98.56 81 ALA A O 1
ATOM 564 N N . SER A 1 82 ? 8.688 -0.968 -18.709 1.00 98.25 82 SER A N 1
ATOM 565 C CA . SER A 1 82 ? 8.188 -2.189 -18.067 1.00 98.25 82 SER A CA 1
ATOM 566 C C . SER A 1 82 ? 8.270 -2.091 -16.540 1.00 98.25 82 SER A C 1
ATOM 568 O O . SER A 1 82 ? 7.298 -2.389 -15.846 1.00 98.25 82 SER A O 1
ATOM 570 N N . ALA A 1 83 ? 9.393 -1.593 -16.010 1.00 98.38 83 ALA A N 1
ATOM 571 C CA . ALA A 1 83 ? 9.566 -1.359 -14.578 1.00 98.38 83 ALA A CA 1
ATOM 572 C C . ALA A 1 83 ? 8.561 -0.327 -14.034 1.00 98.38 83 ALA A C 1
ATOM 574 O O . ALA A 1 83 ? 7.949 -0.553 -12.990 1.00 98.38 83 ALA A O 1
ATOM 575 N N . ALA A 1 84 ? 8.327 0.770 -14.763 1.00 98.50 84 ALA A N 1
ATOM 576 C CA . ALA A 1 84 ? 7.326 1.772 -14.400 1.00 98.50 84 ALA A CA 1
ATOM 577 C C . ALA A 1 84 ? 5.905 1.181 -14.349 1.00 98.50 84 ALA A C 1
ATOM 579 O O . ALA A 1 84 ? 5.156 1.454 -13.410 1.00 98.50 84 ALA A O 1
ATOM 580 N N . SER A 1 85 ? 5.557 0.315 -15.306 1.00 98.38 85 SER A N 1
ATOM 581 C CA . SER A 1 85 ? 4.263 -0.387 -15.333 1.00 98.38 85 SER A CA 1
ATOM 582 C C . SER A 1 85 ? 4.098 -1.351 -14.148 1.00 98.38 85 SER A C 1
ATOM 584 O O . SER A 1 85 ? 3.023 -1.427 -13.543 1.00 98.38 85 SER A O 1
ATOM 586 N N . GLY A 1 86 ? 5.174 -2.047 -13.764 1.00 98.44 86 GLY A N 1
ATOM 587 C CA . GLY A 1 86 ? 5.206 -2.884 -12.561 1.00 98.44 86 GLY A CA 1
ATOM 588 C C . GLY A 1 86 ? 4.983 -2.072 -11.282 1.00 98.44 86 GLY A C 1
ATOM 589 O O . GLY A 1 86 ? 4.115 -2.412 -10.476 1.00 98.44 86 GLY A O 1
ATOM 590 N N . SER A 1 87 ? 5.691 -0.949 -11.134 1.00 98.50 87 SER A N 1
ATOM 591 C CA . SER A 1 87 ? 5.520 -0.027 -10.003 1.00 98.50 87 SER A CA 1
ATOM 592 C C . SER A 1 87 ? 4.103 0.547 -9.919 1.00 98.50 87 SER A C 1
ATOM 594 O O . SER A 1 87 ? 3.537 0.613 -8.829 1.00 98.50 87 SER A O 1
ATOM 596 N N . ALA A 1 88 ? 3.494 0.908 -11.053 1.00 98.56 88 ALA A N 1
ATOM 597 C CA . ALA A 1 88 ? 2.110 1.383 -11.096 1.00 98.56 88 ALA A CA 1
ATOM 598 C C . ALA A 1 88 ? 1.116 0.314 -10.603 1.00 98.56 88 ALA A C 1
ATOM 600 O O . ALA A 1 88 ? 0.211 0.616 -9.825 1.00 98.56 88 ALA A O 1
ATOM 601 N N . SER A 1 89 ? 1.323 -0.947 -10.991 1.00 98.19 89 SER A N 1
ATOM 602 C CA . SER A 1 89 ? 0.488 -2.073 -10.548 1.00 98.19 89 SER A CA 1
ATOM 603 C C . SER A 1 89 ? 0.626 -2.331 -9.043 1.00 98.19 89 SER A C 1
ATOM 605 O O . SER A 1 89 ? -0.372 -2.524 -8.347 1.00 98.19 89 SER A O 1
ATOM 607 N N . ALA A 1 90 ? 1.852 -2.273 -8.513 1.00 98.12 90 ALA A N 1
ATOM 608 C CA . ALA A 1 90 ? 2.108 -2.414 -7.079 1.00 98.12 90 ALA A CA 1
ATOM 609 C C . ALA A 1 90 ? 1.476 -1.274 -6.257 1.00 98.12 90 ALA A C 1
ATOM 611 O O . ALA A 1 90 ? 0.891 -1.514 -5.194 1.00 98.12 90 ALA A O 1
ATOM 612 N N . ALA A 1 91 ? 1.542 -0.038 -6.761 1.00 98.50 91 ALA A N 1
ATOM 613 C CA . ALA A 1 91 ? 0.892 1.113 -6.142 1.00 98.50 91 ALA A CA 1
ATOM 614 C C . ALA A 1 91 ? -0.639 0.955 -6.107 1.00 98.50 91 ALA A C 1
ATOM 616 O O . ALA A 1 91 ? -1.253 1.193 -5.066 1.00 98.50 91 ALA A O 1
ATOM 617 N N . ALA A 1 92 ? -1.252 0.482 -7.198 1.00 98.44 92 ALA A N 1
ATOM 618 C CA . ALA A 1 92 ? -2.687 0.201 -7.246 1.00 98.44 92 ALA A CA 1
ATOM 619 C C . ALA A 1 92 ? -3.102 -0.874 -6.222 1.00 98.44 92 ALA A C 1
ATOM 621 O O . ALA A 1 92 ? -4.059 -0.674 -5.475 1.00 98.44 92 ALA A O 1
ATOM 622 N N . GLY A 1 93 ? -2.342 -1.971 -6.112 1.00 98.44 93 GLY A N 1
ATOM 623 C CA . GLY A 1 93 ? -2.593 -3.011 -5.104 1.00 98.44 93 GLY A CA 1
ATOM 624 C C . GLY A 1 93 ? -2.480 -2.495 -3.663 1.00 98.44 93 GLY A C 1
ATOM 625 O O . GLY A 1 93 ? -3.299 -2.828 -2.800 1.00 98.44 93 GLY A O 1
ATOM 626 N N . SER A 1 94 ? -1.503 -1.622 -3.409 1.00 98.44 94 SER A N 1
ATOM 627 C CA . SER A 1 94 ? -1.322 -0.977 -2.103 1.00 98.44 94 SER A CA 1
ATOM 628 C C . SER A 1 94 ? -2.504 -0.065 -1.753 1.00 98.44 94 SER A C 1
ATOM 630 O O . SER A 1 94 ? -2.994 -0.102 -0.624 1.00 98.44 94 SER A O 1
ATOM 632 N N . ALA A 1 95 ? -3.025 0.693 -2.724 1.00 98.50 95 ALA A N 1
ATOM 633 C CA . ALA A 1 95 ? -4.206 1.536 -2.544 1.00 98.50 95 ALA A CA 1
ATOM 634 C C . ALA A 1 95 ? -5.467 0.717 -2.202 1.00 98.50 95 ALA A C 1
ATOM 636 O O . ALA A 1 95 ? -6.195 1.068 -1.271 1.00 98.50 95 ALA A O 1
ATOM 637 N N . SER A 1 96 ? -5.703 -0.409 -2.886 1.00 98.19 96 SER A N 1
ATOM 638 C CA . SER A 1 96 ? -6.825 -1.313 -2.576 1.00 98.19 96 SER A CA 1
ATOM 639 C C . SER A 1 96 ? -6.722 -1.9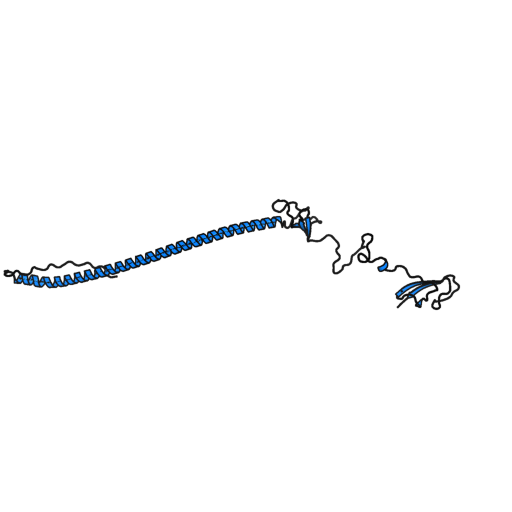16 -1.171 1.00 98.19 96 SER A C 1
ATOM 641 O O . SER A 1 96 ? -7.721 -2.001 -0.449 1.00 98.19 96 SER A O 1
ATOM 643 N N . THR A 1 97 ? -5.510 -2.293 -0.759 1.00 98.12 97 THR A N 1
ATOM 644 C CA . THR A 1 97 ? -5.249 -2.829 0.585 1.00 98.12 97 THR A CA 1
ATOM 645 C C . THR A 1 97 ? -5.516 -1.769 1.654 1.00 98.12 97 THR A C 1
ATOM 647 O O . THR A 1 97 ? -6.216 -2.042 2.627 1.00 98.12 97 THR A O 1
ATOM 650 N N . ALA A 1 98 ? -5.036 -0.539 1.448 1.00 98.12 98 ALA A N 1
ATOM 651 C CA . ALA A 1 98 ? -5.280 0.579 2.356 1.00 98.12 98 ALA A CA 1
ATOM 652 C C . ALA A 1 98 ? -6.777 0.914 2.480 1.00 98.12 98 ALA A C 1
ATOM 654 O O . ALA A 1 98 ? -7.269 1.119 3.588 1.00 98.12 98 ALA A O 1
ATOM 655 N N . SER A 1 99 ? -7.522 0.907 1.370 1.00 98.12 99 SER A N 1
ATOM 656 C CA . SER A 1 99 ? -8.976 1.119 1.381 1.00 98.12 99 SER A CA 1
ATOM 657 C C . SER A 1 99 ? -9.713 0.031 2.175 1.00 98.12 99 SER A C 1
ATOM 659 O O . SER A 1 99 ? -10.572 0.340 3.002 1.00 98.12 99 SER A O 1
ATOM 661 N N . SER A 1 100 ? -9.323 -1.234 2.003 1.00 97.94 100 SER A N 1
ATOM 662 C CA . SER A 1 100 ? -9.902 -2.362 2.748 1.00 97.94 100 SER A CA 1
ATOM 663 C C . SER A 1 100 ? -9.576 -2.298 4.245 1.00 97.94 100 SER A C 1
ATOM 665 O O . SER A 1 100 ? -10.438 -2.557 5.091 1.00 97.94 100 SER A O 1
ATOM 667 N N . ALA A 1 101 ? -8.346 -1.905 4.588 1.00 98.12 101 ALA A N 1
ATOM 668 C CA . ALA A 1 101 ? -7.926 -1.695 5.970 1.00 98.12 101 ALA A CA 1
ATOM 669 C C . ALA A 1 101 ? -8.701 -0.541 6.625 1.00 98.12 101 ALA A C 1
ATOM 671 O O . ALA A 1 101 ? -9.160 -0.684 7.757 1.00 98.12 101 ALA A O 1
ATOM 672 N N . ALA A 1 102 ? -8.920 0.563 5.902 1.00 98.31 102 ALA A N 1
ATOM 673 C CA . ALA A 1 102 ? -9.740 1.675 6.374 1.00 98.31 102 ALA A CA 1
ATOM 674 C C . ALA A 1 102 ? -11.190 1.237 6.641 1.00 98.31 102 ALA A C 1
ATOM 676 O O . ALA A 1 102 ? -11.723 1.520 7.711 1.00 98.31 102 ALA A O 1
ATOM 677 N N . GLY A 1 103 ? -11.799 0.471 5.726 1.00 97.88 103 GLY A N 1
ATOM 678 C CA . GLY A 1 103 ? -13.140 -0.089 5.924 1.00 97.88 103 GLY A CA 1
ATOM 679 C C . GLY A 1 103 ? -13.228 -0.997 7.156 1.00 97.88 103 GLY A C 1
ATOM 680 O O . GLY A 1 103 ? -14.132 -0.846 7.977 1.00 97.88 103 GLY A O 1
ATOM 681 N N . THR A 1 104 ? -12.245 -1.885 7.336 1.00 97.88 104 THR A N 1
ATOM 682 C CA . THR A 1 104 ? -12.150 -2.754 8.523 1.00 97.88 104 THR A CA 1
ATOM 683 C C . THR A 1 104 ? -12.008 -1.942 9.812 1.00 97.88 104 THR A C 1
ATOM 685 O O . THR A 1 104 ? -12.670 -2.245 10.802 1.00 97.88 104 THR A O 1
ATOM 688 N N . ALA A 1 105 ? -11.192 -0.884 9.809 1.00 97.94 105 ALA A N 1
ATOM 689 C CA . ALA A 1 105 ? -11.019 -0.011 10.967 1.00 97.94 105 ALA A CA 1
ATOM 690 C C . ALA A 1 105 ? -12.312 0.743 11.320 1.00 97.94 105 ALA A C 1
ATOM 692 O O . ALA A 1 105 ? -12.681 0.811 12.493 1.00 97.94 105 ALA A O 1
ATOM 693 N N . THR A 1 106 ? -13.042 1.256 10.324 1.00 97.56 106 THR A N 1
ATOM 694 C CA . THR A 1 106 ? -14.353 1.888 10.533 1.00 97.56 106 THR A CA 1
ATOM 695 C C . THR A 1 106 ? -15.374 0.898 11.091 1.00 97.56 106 THR A C 1
ATOM 697 O O . THR A 1 106 ? -16.102 1.237 12.026 1.00 97.56 106 THR A O 1
ATOM 700 N N . ALA A 1 107 ? -15.413 -0.334 10.576 1.00 96.94 107 ALA A N 1
ATOM 701 C CA . ALA A 1 107 ? -16.291 -1.379 11.096 1.00 96.94 107 ALA A CA 1
ATOM 702 C C . ALA A 1 107 ? -15.938 -1.734 12.549 1.00 96.94 107 ALA A C 1
ATOM 704 O O . ALA A 1 107 ? -16.822 -1.765 13.402 1.00 96.94 107 ALA A O 1
ATOM 705 N N . ALA A 1 108 ? -14.648 -1.906 12.856 1.00 97.31 108 ALA A N 1
ATOM 706 C CA . ALA A 1 108 ? -14.180 -2.179 14.211 1.00 97.31 108 ALA A CA 1
ATOM 707 C C . ALA A 1 108 ? -14.544 -1.047 15.182 1.00 97.31 108 ALA A C 1
ATOM 709 O O . ALA A 1 108 ? -15.031 -1.320 16.277 1.00 97.31 108 ALA A O 1
ATOM 710 N N . LEU A 1 109 ? -14.374 0.217 14.774 1.00 96.31 109 LEU A N 1
ATOM 711 C CA . LEU A 1 109 ? -14.782 1.375 15.570 1.00 96.31 109 LEU A CA 1
ATOM 712 C C . LEU A 1 109 ? -16.297 1.396 15.795 1.00 96.31 109 LEU A C 1
ATOM 714 O O . LEU A 1 109 ? -16.738 1.659 16.909 1.00 96.31 109 LEU A O 1
ATOM 718 N N . THR A 1 110 ? -17.085 1.076 14.767 1.00 95.88 110 THR A N 1
ATOM 719 C CA . THR A 1 110 ? -18.549 0.978 14.866 1.00 95.88 110 THR A CA 1
ATOM 720 C C . THR A 1 110 ? -18.944 -0.097 15.881 1.00 95.88 110 THR A C 1
ATOM 722 O O . THR A 1 110 ? -19.692 0.189 16.810 1.00 95.88 110 THR A O 1
ATOM 725 N N . SER A 1 111 ? -18.377 -1.304 15.791 1.00 95.00 111 SER A N 1
ATOM 726 C CA . SER A 1 111 ? -18.613 -2.376 16.769 1.00 95.00 111 SER A CA 1
ATOM 727 C C . SER A 1 111 ? -18.180 -1.988 18.188 1.00 95.00 111 SER A C 1
ATOM 729 O O . SER A 1 111 ? -18.873 -2.306 19.153 1.00 95.00 111 SER A O 1
ATOM 731 N N . MET A 1 112 ? -17.071 -1.256 18.327 1.00 96.38 112 MET A N 1
ATOM 732 C CA . MET A 1 112 ? -16.629 -0.704 19.610 1.00 96.38 112 MET A CA 1
ATOM 733 C C . MET A 1 112 ? -17.634 0.308 20.164 1.00 96.38 112 MET A C 1
ATOM 735 O O . MET A 1 112 ? -17.942 0.252 21.344 1.00 96.38 112 MET A O 1
ATOM 739 N N . GLN A 1 113 ? -18.191 1.195 19.338 1.00 95.62 113 GLN A N 1
ATOM 740 C CA . GLN A 1 113 ? -19.187 2.184 19.770 1.00 95.62 113 GLN A CA 1
ATOM 741 C C . GLN A 1 113 ? -20.535 1.564 20.165 1.00 95.62 113 GLN A C 1
ATOM 743 O O . GLN A 1 113 ? -21.242 2.143 20.992 1.00 95.62 113 GLN A O 1
ATOM 748 N N . VAL A 1 114 ? -20.872 0.396 19.607 1.00 95.81 114 VAL A N 1
ATOM 749 C CA . VAL A 1 114 ? -22.046 -0.401 19.997 1.00 95.81 114 VAL A CA 1
ATOM 750 C C . VAL A 1 114 ? -21.845 -1.030 21.381 1.00 95.81 114 VAL A C 1
ATOM 752 O O . VAL A 1 114 ? -22.737 -0.964 22.224 1.00 95.81 114 VAL A O 1
ATOM 755 N N . MET A 1 115 ? -20.670 -1.616 21.637 1.00 96.00 115 MET A N 1
ATOM 756 C CA . MET A 1 115 ? -20.393 -2.341 22.887 1.00 96.00 115 MET A CA 1
ATOM 757 C C . MET A 1 115 ? -19.861 -1.447 24.011 1.00 96.00 115 MET A C 1
ATOM 759 O O . MET A 1 115 ? -20.076 -1.732 25.182 1.00 96.00 115 MET A O 1
ATOM 763 N N . TYR A 1 116 ? -19.172 -0.357 23.697 1.00 96.62 116 TYR A N 1
ATOM 764 C CA . TYR A 1 116 ? -18.591 0.558 24.672 1.00 96.62 116 TYR A CA 1
ATOM 765 C C . TYR A 1 116 ? -19.198 1.950 24.521 1.00 96.62 116 TYR A C 1
ATOM 767 O O . TYR A 1 116 ? -18.777 2.779 23.711 1.00 96.62 116 TYR A O 1
ATOM 775 N N . LEU A 1 117 ? -20.192 2.221 25.363 1.00 96.50 117 LEU A N 1
ATOM 776 C CA . LEU A 1 117 ? -20.870 3.512 25.432 1.00 96.50 117 LEU A CA 1
ATOM 777 C C . LEU A 1 117 ? -19.993 4.579 26.103 1.00 96.50 117 LEU A C 1
ATOM 779 O O . LEU A 1 117 ? -20.210 5.772 25.885 1.00 96.50 117 LEU A O 1
ATOM 783 N N . GLY A 1 118 ? -19.007 4.155 26.899 1.00 95.38 118 GLY A N 1
ATOM 784 C CA . GLY A 1 118 ? -18.060 5.034 27.577 1.00 95.38 118 GLY A CA 1
ATOM 785 C C . GLY A 1 118 ? -18.638 5.747 28.806 1.00 95.38 118 GLY A C 1
ATOM 786 O O . GLY A 1 118 ? -19.593 5.265 29.423 1.00 95.38 118 GLY A O 1
ATOM 787 N N . PRO A 1 119 ? -18.042 6.878 29.225 1.00 95.81 119 PRO A N 1
ATOM 788 C CA . PRO A 1 119 ? -18.546 7.665 30.341 1.00 95.81 119 PRO A CA 1
ATOM 789 C C . PRO A 1 119 ? -19.846 8.389 29.959 1.00 95.81 119 PRO A C 1
ATOM 791 O O . PRO A 1 119 ? -19.890 9.151 28.993 1.00 95.81 119 PRO A O 1
ATOM 794 N N . LYS A 1 120 ? -20.909 8.186 30.740 1.00 94.56 120 LYS A N 1
ATOM 795 C CA . LYS A 1 120 ? -22.212 8.839 30.554 1.00 94.56 120 LYS A CA 1
ATOM 796 C C . LYS A 1 120 ? -22.626 9.554 31.837 1.00 94.56 120 LYS A C 1
ATOM 798 O O . LYS A 1 120 ? -22.765 8.929 32.884 1.00 94.56 120 LYS A O 1
ATOM 803 N N . ALA A 1 121 ? -22.894 10.852 31.749 1.00 94.56 121 ALA A N 1
ATOM 804 C CA . ALA A 1 121 ? -23.465 11.625 32.848 1.00 94.56 121 ALA A CA 1
ATOM 805 C C . ALA A 1 121 ? -24.997 11.592 32.769 1.00 94.56 121 ALA A C 1
ATOM 807 O O . ALA A 1 121 ? -25.623 12.516 32.257 1.00 94.56 121 ALA A O 1
ATOM 808 N N . VAL A 1 122 ? -25.598 10.488 33.220 1.00 92.62 122 VAL A N 1
ATOM 809 C CA . VAL A 1 122 ? -27.039 10.228 33.070 1.00 92.62 122 VAL A CA 1
ATOM 810 C C . VAL A 1 122 ? -27.715 9.980 34.415 1.00 92.62 122 VAL A C 1
ATOM 812 O O . VAL A 1 122 ? -27.130 9.386 35.322 1.00 92.62 122 VAL A O 1
ATOM 815 N N . ASN A 1 123 ? -28.970 10.416 34.537 1.00 92.06 123 ASN A N 1
ATOM 816 C CA . ASN A 1 123 ? -29.783 10.194 35.737 1.00 92.06 123 ASN A CA 1
ATOM 817 C C . ASN A 1 123 ? -30.526 8.848 35.717 1.00 92.06 123 ASN A C 1
ATOM 819 O O . ASN A 1 123 ? -30.970 8.394 36.767 1.00 92.06 123 ASN A O 1
ATOM 823 N N . SER A 1 124 ? -30.611 8.200 34.554 1.00 92.88 124 SER A N 1
ATOM 824 C CA . SER A 1 124 ? -31.154 6.856 34.332 1.00 92.88 124 SER A CA 1
ATOM 825 C C . SER A 1 124 ? -30.263 6.097 33.349 1.00 92.88 124 SER A C 1
ATOM 827 O O . SER A 1 124 ? -29.459 6.706 32.642 1.00 92.88 124 SER A O 1
ATOM 829 N N . HIS A 1 125 ? -30.373 4.770 33.301 1.00 95.00 125 HIS A N 1
ATOM 830 C CA . HIS A 1 125 ? -29.575 3.987 32.363 1.00 95.00 125 HIS A CA 1
ATOM 831 C C . HIS A 1 125 ? -29.900 4.334 30.893 1.00 95.00 125 HIS A C 1
ATOM 833 O O . HIS A 1 125 ? -31.066 4.598 30.584 1.00 95.00 125 HIS A O 1
ATOM 839 N N . PRO A 1 126 ? -28.906 4.322 29.981 1.00 95.50 126 PRO A N 1
ATOM 840 C CA . PRO A 1 126 ? -29.147 4.484 28.549 1.00 95.50 126 PRO A CA 1
ATOM 841 C C . PRO A 1 126 ? -30.085 3.402 28.001 1.00 95.50 126 PRO A C 1
ATOM 843 O O . PRO A 1 126 ? -30.110 2.283 28.514 1.00 95.50 126 PRO A O 1
ATOM 846 N N . THR A 1 127 ? -30.818 3.730 26.938 1.00 95.81 127 THR A N 1
ATOM 847 C CA . THR A 1 127 ? -31.693 2.800 26.196 1.00 95.81 127 THR A CA 1
ATOM 848 C C . THR A 1 127 ? -31.236 2.563 24.755 1.00 95.81 127 THR A C 1
ATOM 850 O O . THR A 1 127 ? -31.753 1.668 24.090 1.00 95.81 127 THR A O 1
ATOM 853 N N . ALA A 1 128 ? -30.260 3.342 24.286 1.00 95.94 128 ALA A N 1
ATOM 854 C CA . ALA A 1 128 ? -29.666 3.246 22.960 1.00 95.94 128 ALA A CA 1
ATOM 855 C C . ALA A 1 128 ? -28.136 3.353 23.043 1.00 95.94 128 ALA A C 1
ATOM 857 O O . ALA A 1 128 ? -27.593 3.900 24.011 1.00 95.94 128 ALA A O 1
ATOM 858 N N . ASP A 1 129 ? -27.457 2.819 22.031 1.00 96.56 129 ASP A N 1
ATOM 859 C CA . ASP A 1 129 ? -26.007 2.903 21.865 1.00 96.56 129 ASP A CA 1
ATOM 860 C C . ASP A 1 129 ? -25.546 4.306 21.404 1.00 96.56 129 ASP A C 1
ATOM 862 O O . ASP A 1 129 ? -26.327 5.258 21.311 1.00 96.56 129 ASP A O 1
ATOM 866 N N . ASN A 1 130 ? -24.248 4.461 21.122 1.00 95.69 130 ASN A N 1
ATOM 867 C CA . ASN A 1 130 ? -23.680 5.732 20.655 1.00 95.69 130 ASN A CA 1
ATOM 868 C C . ASN A 1 130 ? -24.090 6.126 19.222 1.00 95.69 130 ASN A C 1
ATOM 870 O O . ASN A 1 130 ? -23.815 7.252 18.811 1.00 95.69 130 ASN A O 1
ATOM 874 N N . LEU A 1 131 ? -24.739 5.229 18.480 1.00 94.69 131 LEU A N 1
ATOM 875 C CA . LEU A 1 131 ? -25.220 5.432 17.113 1.00 94.69 131 LEU A CA 1
ATOM 876 C C . LEU A 1 131 ? -26.744 5.635 17.063 1.00 94.69 131 LEU A C 1
ATOM 878 O O . LEU A 1 131 ? -27.292 5.894 15.993 1.00 94.69 131 LEU A O 1
ATOM 882 N N . GLY A 1 132 ? -27.427 5.543 18.208 1.00 94.75 132 GLY A N 1
ATOM 883 C CA . GLY A 1 132 ? -28.879 5.666 18.317 1.00 94.75 132 GLY A CA 1
ATOM 884 C C . GLY A 1 132 ? -29.645 4.364 18.065 1.00 94.75 132 GLY A C 1
ATOM 885 O O . GLY A 1 132 ? -30.871 4.402 17.977 1.00 94.75 132 GLY A O 1
ATOM 886 N N . ASN A 1 133 ? -28.962 3.220 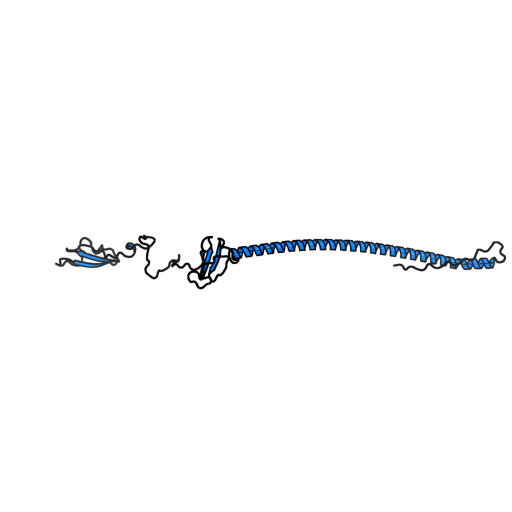17.972 1.00 95.44 133 ASN A N 1
ATOM 887 C CA . ASN A 1 133 ? -29.602 1.913 17.827 1.00 95.44 133 ASN A CA 1
ATOM 888 C C . ASN A 1 133 ? -29.951 1.306 19.198 1.00 95.44 133 ASN A C 1
ATOM 890 O O . ASN A 1 133 ? -29.380 1.708 20.216 1.00 95.44 133 ASN A O 1
ATOM 894 N N . PRO A 1 134 ? -30.855 0.309 19.254 1.00 96.12 134 PRO A N 1
ATOM 895 C CA . PRO A 1 134 ? -31.106 -0.457 20.472 1.00 96.12 134 PRO A CA 1
ATOM 896 C C . PRO A 1 134 ? -29.829 -1.088 21.041 1.00 96.12 134 PRO A C 1
ATOM 898 O O . PRO A 1 134 ? -28.948 -1.520 20.296 1.00 96.12 134 PRO A O 1
ATOM 901 N N . LEU A 1 135 ? -29.752 -1.172 22.370 1.00 97.00 135 LEU A N 1
ATOM 902 C CA . LEU A 1 135 ? -28.611 -1.770 23.062 1.00 97.00 135 LEU A CA 1
ATOM 903 C C . LEU A 1 135 ? -28.438 -3.247 22.703 1.00 97.00 135 LEU A C 1
ATOM 905 O O . LEU A 1 135 ? -29.401 -4.014 22.674 1.00 97.00 135 LEU A O 1
ATOM 909 N N . GLN A 1 136 ? -27.187 -3.653 22.508 1.00 96.81 136 GLN A N 1
ATOM 910 C CA . GLN A 1 136 ? -26.817 -5.057 22.372 1.00 96.81 136 GLN A CA 1
ATOM 911 C C . GLN A 1 136 ? -26.347 -5.614 23.715 1.00 96.81 136 GLN A C 1
ATOM 913 O O . GLN A 1 136 ? -25.736 -4.905 24.519 1.00 96.81 136 GLN A O 1
ATOM 918 N N . ALA A 1 137 ? -26.629 -6.893 23.963 1.00 96.38 137 ALA A N 1
ATOM 919 C CA . ALA A 1 137 ? -26.089 -7.589 25.124 1.00 96.38 137 ALA A CA 1
ATOM 920 C C . ALA A 1 137 ? -24.551 -7.519 25.109 1.00 96.38 137 ALA A C 1
ATOM 922 O O . ALA A 1 137 ? -23.923 -7.707 24.068 1.00 96.38 137 ALA A O 1
ATOM 923 N N . GLY A 1 138 ? -23.957 -7.228 26.263 1.00 94.88 138 GLY A N 1
ATOM 924 C CA . GLY A 1 138 ? -22.531 -6.942 26.410 1.00 94.88 138 GLY A CA 1
ATOM 925 C C . GLY A 1 138 ? -22.169 -5.455 26.340 1.00 94.88 138 GLY A C 1
ATOM 926 O O . GLY A 1 138 ? -21.016 -5.120 26.606 1.00 94.88 138 GLY A O 1
ATOM 927 N N . ALA A 1 139 ? -23.122 -4.561 26.045 1.00 97.69 139 ALA A N 1
ATOM 928 C CA . ALA A 1 139 ? -22.879 -3.122 26.085 1.00 97.69 139 ALA A CA 1
ATOM 929 C C . ALA A 1 139 ? -22.429 -2.664 27.482 1.00 97.69 139 ALA A C 1
ATOM 931 O O . ALA A 1 139 ? -22.926 -3.150 28.497 1.00 97.69 139 ALA A O 1
ATOM 932 N N . LEU A 1 140 ? -21.506 -1.707 27.537 1.00 97.25 140 LEU A N 1
ATOM 933 C CA . LEU A 1 140 ? -20.802 -1.306 28.749 1.00 97.25 140 LEU A CA 1
ATOM 934 C C . LEU A 1 140 ? -20.686 0.214 28.837 1.00 97.25 140 LEU A C 1
ATOM 936 O O . LEU A 1 140 ? -20.309 0.876 27.866 1.00 97.25 140 LEU A O 1
ATOM 940 N N . TYR A 1 141 ? -20.962 0.776 30.011 1.00 97.25 141 TYR A N 1
ATOM 941 C CA . TYR A 1 141 ? -20.776 2.206 30.260 1.00 97.25 141 TYR A CA 1
ATOM 942 C C . TYR A 1 141 ? -20.415 2.492 31.719 1.00 97.25 141 TYR A C 1
ATOM 944 O O . TYR A 1 141 ? -20.738 1.715 32.615 1.00 97.25 141 TYR A O 1
ATOM 952 N N . THR A 1 142 ? -19.793 3.646 31.963 1.00 95.88 142 THR A N 1
ATOM 953 C CA . THR A 1 142 ? -19.513 4.151 33.317 1.00 95.88 142 THR A CA 1
ATOM 954 C C . THR A 1 142 ? -20.353 5.387 33.578 1.00 95.88 142 THR A C 1
ATOM 956 O O . THR A 1 142 ? -20.323 6.325 32.782 1.00 95.88 142 THR A O 1
ATOM 959 N N . ASN A 1 143 ? -21.082 5.438 34.693 1.00 95.38 143 ASN A N 1
ATOM 960 C CA . ASN A 1 143 ? -21.849 6.632 35.026 1.00 95.38 143 ASN A CA 1
ATOM 961 C C . ASN A 1 143 ? -20.975 7.678 35.742 1.00 95.38 143 ASN A C 1
ATOM 963 O O . ASN A 1 143 ? -20.451 7.438 36.832 1.00 95.38 143 ASN A O 1
ATOM 967 N N . THR A 1 144 ? -20.852 8.857 35.135 1.00 94.81 144 THR A N 1
ATOM 968 C CA . THR A 1 144 ? -20.102 10.015 35.657 1.00 94.81 144 THR A CA 1
ATOM 969 C C . THR A 1 144 ? -21.008 11.156 36.131 1.00 94.81 144 THR A C 1
ATOM 971 O O . THR A 1 144 ? -20.532 12.241 36.455 1.00 94.81 144 THR A O 1
ATOM 974 N N . GLY A 1 145 ? -22.320 10.925 36.166 1.00 92.88 145 GLY A N 1
ATOM 975 C CA . GLY A 1 145 ? -23.329 11.878 36.605 1.00 92.88 145 GLY A CA 1
ATOM 976 C C . GLY A 1 145 ? -23.402 12.022 38.124 1.00 92.88 145 GLY A C 1
ATOM 977 O O . GLY A 1 145 ? -22.586 11.501 38.885 1.00 92.88 145 GLY A O 1
ATOM 978 N N . THR A 1 146 ? -24.413 12.753 38.583 1.00 92.12 146 THR A N 1
ATOM 979 C CA . THR A 1 146 ? -24.584 13.097 40.002 1.00 92.12 146 THR A CA 1
ATOM 980 C C . THR A 1 146 ? -25.533 12.168 40.754 1.00 92.12 146 THR A C 1
ATOM 982 O O . THR A 1 146 ? -25.552 12.212 41.982 1.00 92.12 146 THR A O 1
ATOM 985 N N . ASN A 1 147 ? -26.290 11.309 40.060 1.00 87.69 147 ASN A N 1
ATOM 986 C CA . ASN A 1 147 ? -27.207 10.363 40.696 1.00 87.69 147 ASN A CA 1
ATOM 987 C C . ASN A 1 147 ? -26.435 9.402 41.622 1.00 87.69 147 ASN A C 1
ATOM 989 O O . ASN A 1 147 ? -25.668 8.574 41.143 1.00 87.69 147 ASN A O 1
ATOM 993 N N . ALA A 1 148 ? -26.672 9.473 42.935 1.00 85.19 148 ALA A N 1
ATOM 994 C CA . ALA A 1 148 ? -25.960 8.685 43.946 1.00 85.19 148 ALA A CA 1
ATOM 995 C C . ALA A 1 148 ? -26.080 7.158 43.762 1.00 85.19 148 ALA A C 1
ATOM 997 O O . ALA A 1 148 ? -25.162 6.418 44.120 1.00 85.19 148 ALA A O 1
ATOM 998 N N . ALA A 1 149 ? -27.179 6.678 43.169 1.00 84.25 149 ALA A N 1
ATOM 999 C CA . ALA A 1 149 ? -27.374 5.256 42.891 1.00 84.25 149 ALA A CA 1
ATOM 1000 C C . ALA A 1 149 ? -26.495 4.753 41.737 1.00 84.25 149 ALA A C 1
ATOM 1002 O O . ALA A 1 149 ? -26.197 3.566 41.670 1.00 84.25 149 ALA A O 1
ATOM 1003 N N . LEU A 1 150 ? -26.066 5.640 40.835 1.00 88.25 150 LEU A N 1
ATOM 1004 C CA . LEU A 1 150 ? -25.325 5.262 39.632 1.00 88.25 150 LEU A CA 1
ATOM 1005 C C . LEU A 1 150 ? -23.886 5.786 39.612 1.00 88.25 150 LEU A C 1
ATOM 1007 O O . LEU A 1 150 ? -23.020 5.153 39.017 1.00 88.25 150 LEU A O 1
ATOM 1011 N N . LYS A 1 151 ? -23.635 6.931 40.250 1.00 89.44 151 LYS A N 1
ATOM 1012 C CA . LYS A 1 151 ? -22.376 7.676 40.212 1.00 89.44 151 LYS A CA 1
ATOM 1013 C C . LYS A 1 151 ? -21.189 6.794 40.590 1.00 89.44 151 LYS A C 1
ATOM 1015 O O . LYS A 1 151 ? -21.203 6.140 41.630 1.00 89.44 151 LYS A O 1
ATOM 1020 N N . GLY A 1 152 ? -20.147 6.837 39.759 1.00 88.44 152 GLY A N 1
ATOM 1021 C CA . GLY A 1 152 ? -18.886 6.133 40.002 1.00 88.44 152 GLY A CA 1
ATOM 1022 C C . GLY A 1 152 ? -18.947 4.628 39.737 1.00 88.44 152 GLY A C 1
ATOM 1023 O O . GLY A 1 152 ? -17.995 3.923 40.060 1.00 88.44 152 GLY A O 1
ATOM 1024 N N . ARG A 1 153 ? -20.043 4.128 39.153 1.00 92.19 153 ARG A N 1
ATOM 1025 C CA . ARG A 1 153 ? -20.241 2.705 38.859 1.00 92.19 153 ARG A CA 1
ATOM 1026 C C . ARG A 1 153 ? -20.257 2.437 37.360 1.00 92.19 153 ARG A C 1
ATOM 1028 O O . ARG A 1 153 ? -20.717 3.267 36.570 1.00 92.19 153 ARG A O 1
ATOM 1035 N N . GLY A 1 154 ? -19.743 1.272 36.988 1.00 95.12 154 GLY A N 1
ATOM 1036 C CA . GLY A 1 154 ? -19.824 0.720 35.645 1.00 95.12 154 GLY A CA 1
ATOM 1037 C C . GLY A 1 154 ? -20.919 -0.320 35.548 1.00 95.12 154 GLY A C 1
ATOM 1038 O O . GLY A 1 154 ? -21.109 -1.116 36.467 1.00 95.12 154 GLY A O 1
ATOM 1039 N N . TYR A 1 155 ? -21.614 -0.322 34.421 1.00 95.56 155 TYR A N 1
ATOM 1040 C CA . TYR A 1 155 ? -22.736 -1.208 34.167 1.00 95.56 155 TYR A CA 1
ATOM 1041 C C . TYR A 1 155 ? -22.543 -1.945 32.853 1.00 95.56 155 TYR A C 1
ATOM 1043 O O . TYR A 1 155 ? -22.114 -1.335 31.873 1.00 95.56 155 TYR A O 1
ATOM 1051 N N . TRP A 1 156 ? -22.905 -3.227 32.842 1.00 96.19 156 TRP A N 1
ATOM 1052 C CA . TRP A 1 156 ? -22.972 -4.063 31.647 1.00 96.19 156 TRP A CA 1
ATOM 105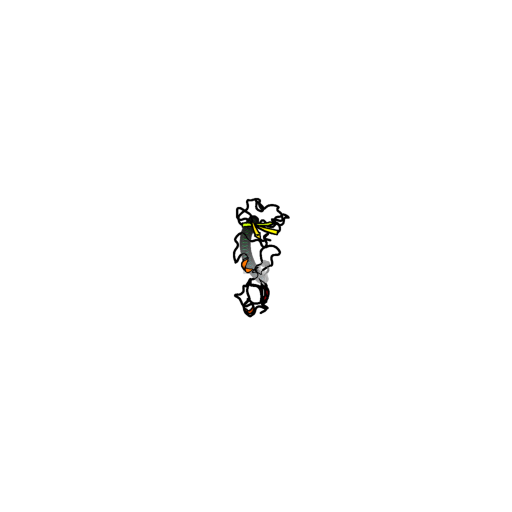3 C C . TRP A 1 156 ? -24.428 -4.443 31.357 1.00 96.19 156 TRP A C 1
ATOM 1055 O O . TRP A 1 156 ? -25.211 -4.652 32.282 1.00 96.19 156 TRP A O 1
ATOM 1065 N N . TYR A 1 157 ? -24.817 -4.479 30.088 1.00 97.56 157 TYR A N 1
ATOM 1066 C CA . TYR A 1 157 ? -26.177 -4.809 29.671 1.00 97.56 157 TYR A CA 1
ATOM 1067 C C . TYR A 1 157 ? -26.284 -6.302 29.359 1.00 97.56 157 TYR A C 1
ATOM 1069 O O . TYR A 1 157 ? -25.549 -6.803 28.510 1.00 97.56 157 TYR A O 1
ATOM 1077 N N . ASP A 1 158 ? -27.205 -7.017 30.003 1.00 96.00 158 ASP A N 1
ATOM 1078 C CA . ASP A 1 158 ? -27.389 -8.465 29.797 1.00 96.00 158 ASP A CA 1
ATOM 1079 C C . ASP A 1 158 ? -28.326 -8.811 28.619 1.00 96.00 158 ASP A C 1
ATOM 1081 O O . ASP A 1 158 ? -28.530 -9.982 28.307 1.00 96.00 158 ASP A O 1
ATOM 1085 N N . GLY A 1 159 ? -28.872 -7.794 27.942 1.00 95.38 159 GLY A N 1
ATOM 1086 C CA . GLY A 1 159 ? -29.886 -7.937 26.893 1.00 95.38 159 GLY A CA 1
ATOM 1087 C C . GLY A 1 159 ? -31.313 -7.623 27.357 1.00 95.38 159 GLY A C 1
ATOM 1088 O O . GLY A 1 159 ? -32.203 -7.495 26.521 1.00 95.38 159 GLY A O 1
ATOM 1089 N N . ALA A 1 160 ? -31.531 -7.460 28.663 1.00 94.50 160 ALA A N 1
ATOM 1090 C CA . ALA A 1 160 ? -32.805 -7.053 29.248 1.00 94.50 160 ALA A CA 1
ATOM 1091 C C . ALA A 1 160 ? -32.643 -5.860 30.202 1.00 94.50 160 ALA A C 1
ATOM 1093 O O . ALA A 1 160 ? -33.384 -4.881 30.095 1.00 94.50 160 ALA A O 1
ATOM 1094 N N . ALA A 1 161 ? -31.656 -5.905 31.098 1.00 95.06 161 ALA A N 1
ATOM 1095 C CA . ALA A 1 161 ? -31.410 -4.906 32.126 1.00 95.06 161 ALA A CA 1
ATOM 1096 C C . ALA A 1 161 ? -29.918 -4.569 32.276 1.00 95.06 161 ALA A C 1
ATOM 1098 O O . ALA A 1 161 ? -29.019 -5.283 31.831 1.00 95.06 161 ALA A O 1
ATOM 1099 N N . TRP A 1 162 ? -29.657 -3.435 32.925 1.00 95.88 162 TRP A N 1
ATOM 1100 C CA . TRP A 1 162 ? -28.308 -3.029 33.293 1.00 95.88 162 TRP A CA 1
ATOM 1101 C C . TRP A 1 162 ? -27.910 -3.660 34.619 1.00 95.88 162 TRP A C 1
ATOM 1103 O O . TRP A 1 162 ? -28.580 -3.486 35.635 1.00 95.88 162 TRP A O 1
ATOM 1113 N N . GLN A 1 163 ? -26.785 -4.356 34.597 1.00 94.81 163 GLN A N 1
ATOM 1114 C CA . GLN A 1 163 ? -26.201 -5.050 35.730 1.00 94.81 163 GLN A CA 1
ATOM 1115 C C . GLN A 1 163 ? -24.941 -4.314 36.184 1.00 94.81 163 GLN A C 1
ATOM 1117 O O . GLN A 1 163 ? -24.202 -3.759 35.368 1.00 94.81 163 GLN A O 1
ATOM 1122 N N . LEU A 1 164 ? -24.671 -4.301 37.488 1.00 93.31 164 LEU A N 1
ATOM 1123 C CA . LEU A 1 164 ? -23.459 -3.687 38.028 1.00 93.31 164 LEU A CA 1
ATOM 1124 C C . LEU A 1 164 ? -22.232 -4.517 37.616 1.00 93.31 164 LEU A C 1
ATOM 1126 O O . LEU A 1 164 ? -22.132 -5.689 37.969 1.00 93.31 164 LEU A O 1
ATOM 1130 N N . ALA A 1 165 ? -21.307 -3.911 36.874 1.00 92.31 165 ALA A N 1
ATOM 1131 C CA . ALA A 1 165 ? -20.057 -4.543 36.453 1.00 92.31 165 ALA A CA 1
ATOM 1132 C C . ALA A 1 165 ? -18.908 -4.216 37.416 1.00 92.31 165 ALA A C 1
ATOM 1134 O O . ALA A 1 165 ? -18.123 -5.089 37.778 1.00 92.31 165 ALA A O 1
ATOM 1135 N N . TRP A 1 166 ? -18.814 -2.953 37.845 1.00 90.38 166 TRP A N 1
ATOM 1136 C CA . TRP A 1 166 ? -17.805 -2.488 38.797 1.00 90.38 166 TRP A CA 1
ATOM 1137 C C . TRP A 1 166 ? -18.245 -1.217 39.530 1.00 90.38 166 TRP A C 1
ATOM 1139 O O . TRP A 1 166 ? -19.178 -0.526 39.119 1.00 90.38 166 TRP A O 1
ATOM 1149 N N . GLY A 1 167 ? -17.512 -0.873 40.587 1.00 87.94 167 GLY A N 1
ATOM 1150 C CA . GLY A 1 167 ? -17.771 0.275 41.456 1.00 87.94 167 GLY A CA 1
ATOM 1151 C C . GLY A 1 167 ? -18.238 -0.156 42.842 1.00 87.94 167 GLY A C 1
ATOM 1152 O O . GLY A 1 167 ? -18.410 -1.347 43.107 1.00 87.94 167 GLY A O 1
ATOM 1153 N N . ASP A 1 168 ? -18.429 0.822 43.724 1.00 78.75 168 ASP A N 1
ATOM 1154 C CA . ASP A 1 168 ? -18.823 0.556 45.105 1.00 78.75 168 ASP A CA 1
ATOM 1155 C C . ASP A 1 168 ? -20.202 -0.106 45.144 1.00 78.75 168 ASP A C 1
ATOM 1157 O O . ASP A 1 168 ? -21.234 0.493 44.815 1.00 78.75 168 ASP A O 1
ATOM 1161 N N . ILE A 1 169 ? -20.221 -1.369 45.562 1.00 69.06 169 ILE A N 1
ATOM 1162 C CA . ILE A 1 169 ? -21.459 -2.062 45.885 1.00 69.06 169 ILE A CA 1
ATOM 1163 C C . ILE A 1 169 ? -21.951 -1.443 47.189 1.00 69.06 169 ILE A C 1
ATOM 1165 O O . ILE A 1 169 ? -21.264 -1.488 48.208 1.00 69.06 169 ILE A O 1
ATOM 1169 N N . THR A 1 170 ? -23.127 -0.820 47.162 1.00 61.56 170 THR A N 1
ATOM 1170 C CA . THR A 1 170 ? -23.724 -0.219 48.358 1.00 61.56 170 THR A CA 1
ATOM 1171 C C . THR A 1 170 ? -24.184 -1.338 49.301 1.00 61.56 170 THR A C 1
ATOM 1173 O O . THR A 1 170 ? -25.331 -1.767 49.258 1.00 61.56 170 THR A O 1
ATOM 1176 N N . GLY A 1 171 ? -23.260 -1.850 50.112 1.00 61.53 171 GLY A N 1
ATOM 1177 C CA . GLY A 1 171 ? -23.467 -2.888 51.117 1.00 61.53 171 GLY A CA 1
ATOM 1178 C C . GLY A 1 171 ? -22.284 -2.925 52.088 1.00 61.53 171 GLY A C 1
ATOM 1179 O O . GLY A 1 171 ? -21.142 -2.708 51.689 1.00 61.53 171 GLY A O 1
ATOM 1180 N N . GLN A 1 172 ? -22.541 -3.166 53.377 1.00 61.41 172 GLN A N 1
ATOM 1181 C CA . GLN A 1 172 ? -21.471 -3.419 54.348 1.00 61.41 172 GLN A CA 1
ATOM 1182 C C . GLN A 1 172 ? -20.958 -4.846 54.148 1.00 61.41 172 GLN A C 1
ATOM 1184 O O . GLN A 1 172 ? -21.553 -5.802 54.640 1.00 61.41 172 GLN A O 1
ATOM 1189 N N . TYR A 1 173 ? -19.857 -4.996 53.416 1.00 66.25 173 TYR A N 1
ATOM 1190 C CA . TYR A 1 173 ? -19.147 -6.267 53.331 1.00 66.25 173 TYR A CA 1
ATOM 1191 C C . TYR A 1 173 ? -18.092 -6.342 54.429 1.00 66.25 173 TYR A C 1
ATOM 1193 O O . TYR A 1 173 ? -17.319 -5.405 54.631 1.00 66.25 173 TYR A O 1
ATOM 1201 N N . MET A 1 174 ? -18.044 -7.474 55.129 1.00 68.75 174 MET A N 1
ATOM 1202 C CA . MET A 1 174 ? -16.940 -7.770 56.031 1.00 68.75 174 MET A CA 1
ATOM 1203 C C . MET A 1 174 ? -15.715 -8.155 55.186 1.00 68.75 174 MET A C 1
ATOM 1205 O O . MET A 1 174 ? -15.827 -9.071 54.365 1.00 68.75 174 MET A O 1
ATOM 1209 N N . PRO A 1 175 ? -14.559 -7.484 55.346 1.00 72.19 175 PRO A N 1
ATOM 1210 C CA . PRO A 1 175 ? -13.335 -7.872 54.653 1.00 72.19 175 PRO A CA 1
ATOM 1211 C C . PRO A 1 175 ? -12.975 -9.330 54.953 1.00 72.19 175 PRO A C 1
ATOM 1213 O O . PRO A 1 175 ? -13.175 -9.804 56.073 1.00 72.19 175 PRO A O 1
ATOM 1216 N N . THR A 1 176 ? -12.380 -10.037 53.989 1.00 73.25 176 THR A N 1
ATOM 1217 C CA . THR A 1 176 ? -11.881 -11.414 54.193 1.00 73.25 176 THR A CA 1
ATOM 1218 C C . THR A 1 176 ? -10.740 -11.482 55.214 1.00 73.25 176 THR A C 1
ATOM 1220 O O . THR A 1 176 ? -10.486 -12.533 55.792 1.00 73.25 176 THR A O 1
ATOM 1223 N N . THR A 1 177 ? -10.089 -10.348 55.476 1.00 77.69 177 THR A N 1
ATOM 1224 C CA . THR A 1 177 ? -9.097 -10.126 56.538 1.00 77.69 177 THR A CA 1
ATOM 1225 C C . THR A 1 177 ? -9.711 -9.849 57.915 1.00 77.69 177 THR A C 1
ATOM 1227 O O . THR A 1 177 ? -8.975 -9.661 58.883 1.00 77.69 177 THR A O 1
ATOM 1230 N N . GLY A 1 178 ? -11.041 -9.855 58.025 1.00 67.12 178 GLY A N 1
ATOM 1231 C CA . GLY A 1 178 ? -11.773 -9.536 59.245 1.00 67.12 178 GLY A CA 1
ATOM 1232 C C . GLY A 1 178 ? -12.046 -8.038 59.402 1.00 67.12 178 GLY A C 1
ATOM 1233 O O . GLY A 1 178 ? -11.325 -7.182 58.895 1.00 67.12 178 GLY A O 1
ATOM 1234 N N . GLY A 1 179 ? -13.123 -7.715 60.115 1.00 70.38 179 GLY A N 1
ATOM 1235 C CA . GLY A 1 179 ? -13.535 -6.348 60.424 1.00 70.38 179 GLY A CA 1
ATOM 1236 C C . GLY A 1 179 ? -14.390 -6.311 61.689 1.00 70.38 179 GLY A C 1
ATOM 1237 O O . GLY A 1 179 ? -14.893 -7.340 62.135 1.00 70.38 179 GLY A O 1
ATOM 1238 N N . LYS A 1 180 ? -14.535 -5.127 62.291 1.00 68.31 180 LYS A N 1
ATOM 1239 C CA . LYS A 1 180 ? -15.435 -4.908 63.431 1.00 68.31 180 LYS A CA 1
ATOM 1240 C C . LYS A 1 180 ? -16.683 -4.180 62.939 1.00 68.31 180 LYS A C 1
ATOM 1242 O O . LYS A 1 180 ? -16.557 -3.091 62.387 1.00 68.31 180 LYS A O 1
ATOM 1247 N N . PHE A 1 181 ? -17.867 -4.745 63.163 1.00 68.81 181 PHE A N 1
ATOM 1248 C CA . PHE A 1 181 ? -19.115 -3.999 63.005 1.00 68.81 181 PHE A CA 1
ATOM 1249 C C . PHE A 1 181 ? -19.271 -3.029 64.182 1.00 68.81 181 PHE A C 1
ATOM 1251 O O . PHE A 1 181 ? -19.141 -3.422 65.340 1.00 68.81 181 PHE A O 1
ATOM 1258 N N . THR A 1 182 ? -19.533 -1.756 63.899 1.00 64.69 182 THR A N 1
ATOM 1259 C CA . THR A 1 182 ? -19.927 -0.772 64.914 1.00 64.69 182 THR A CA 1
ATOM 1260 C C . THR A 1 182 ? -21.447 -0.685 64.941 1.00 64.69 182 THR A C 1
ATOM 1262 O O . THR A 1 182 ? -22.041 -0.110 64.031 1.00 64.69 182 THR A O 1
ATOM 1265 N N . GLY A 1 183 ? -22.074 -1.268 65.962 1.00 70.38 183 GLY A N 1
ATOM 1266 C CA . GLY A 1 183 ? -23.530 -1.278 66.132 1.00 70.38 183 GLY A CA 1
ATOM 1267 C C . GLY A 1 183 ? -24.086 -2.666 66.445 1.00 70.38 183 GLY A C 1
ATOM 1268 O O . GLY A 1 183 ? -23.333 -3.624 66.622 1.00 70.38 183 GLY A O 1
ATOM 1269 N N . GLN A 1 184 ? -25.414 -2.759 66.535 1.00 67.56 184 GLN A N 1
ATOM 1270 C CA . GLN A 1 184 ? -26.112 -4.032 66.705 1.00 67.56 184 GLN A CA 1
ATOM 1271 C C . GLN A 1 184 ? -26.064 -4.843 65.404 1.00 67.56 184 GLN A C 1
ATOM 1273 O O . GLN A 1 184 ? -26.394 -4.335 64.334 1.00 67.56 184 GLN A O 1
ATOM 1278 N N . ALA A 1 185 ? -25.623 -6.096 65.501 1.00 69.75 185 ALA A N 1
ATOM 1279 C CA . ALA A 1 185 ? -25.690 -7.051 64.404 1.00 69.75 185 ALA A CA 1
ATOM 1280 C C . ALA A 1 185 ? -27.038 -7.774 64.478 1.00 69.75 185 ALA A C 1
ATOM 1282 O O . ALA A 1 185 ? -27.286 -8.538 65.411 1.00 69.75 185 ALA A O 1
ATOM 1283 N N . GLU A 1 186 ? -27.916 -7.515 63.514 1.00 69.19 186 GLU A N 1
ATOM 1284 C CA . GLU A 1 186 ? -29.214 -8.180 63.413 1.00 69.19 186 GLU A CA 1
ATOM 1285 C C . GLU A 1 186 ? -29.108 -9.360 62.437 1.00 69.19 186 GLU A C 1
ATOM 1287 O O . GLU A 1 186 ? -28.690 -9.202 61.289 1.00 69.19 186 GLU A O 1
ATOM 1292 N N . ALA A 1 187 ? -29.464 -10.560 62.901 1.00 68.06 187 ALA A N 1
ATOM 1293 C CA . ALA A 1 187 ? -29.619 -11.730 62.041 1.00 68.06 187 ALA A CA 1
ATOM 1294 C C . ALA A 1 187 ? -31.045 -11.839 61.510 1.00 68.06 187 ALA A C 1
ATOM 1296 O O . ALA A 1 187 ? -32.010 -11.404 62.137 1.00 68.06 187 ALA A O 1
ATOM 1297 N N . VAL A 1 188 ? -31.177 -12.559 60.399 1.00 67.81 188 VAL A N 1
ATOM 1298 C CA . VAL A 1 188 ? -32.459 -13.128 59.983 1.00 67.81 188 VAL A CA 1
ATOM 1299 C C . VAL A 1 188 ? -33.001 -14.065 61.074 1.00 67.81 188 VAL A C 1
ATOM 1301 O O . VAL A 1 188 ? -32.239 -14.785 61.726 1.00 67.81 188 VAL A O 1
ATOM 1304 N N . GLY A 1 189 ? -34.321 -14.068 61.283 1.00 73.75 189 GLY A N 1
ATOM 1305 C CA . GLY A 1 189 ? -34.958 -14.934 62.279 1.00 73.75 189 GLY A CA 1
ATOM 1306 C C . GLY A 1 189 ? -34.610 -16.410 62.044 1.00 73.75 189 GLY A C 1
ATOM 1307 O O . GLY A 1 189 ? -34.863 -16.934 60.963 1.00 73.75 189 GLY A O 1
ATOM 1308 N N . GLY A 1 190 ? -34.017 -17.071 63.047 1.00 68.56 190 GLY A N 1
ATOM 1309 C CA . GLY A 1 190 ? -33.628 -18.489 62.981 1.00 68.56 190 GLY A CA 1
ATOM 1310 C C . GLY A 1 190 ? -32.166 -18.780 62.610 1.00 68.56 190 GLY A C 1
ATOM 1311 O O . GLY A 1 190 ? -31.836 -19.939 62.365 1.00 68.56 190 GLY A O 1
ATOM 1312 N N . ALA A 1 191 ? -31.280 -17.779 62.574 1.00 67.94 191 ALA A N 1
ATOM 1313 C CA . ALA A 1 191 ? -29.849 -18.002 62.339 1.00 67.94 191 ALA A CA 1
ATOM 1314 C C . ALA A 1 191 ? -29.206 -18.923 63.404 1.00 67.94 191 ALA A C 1
ATOM 1316 O O . ALA A 1 191 ? -29.486 -18.799 64.598 1.00 67.94 191 ALA A O 1
ATOM 1317 N N . THR A 1 192 ? -28.322 -19.840 62.988 1.00 66.06 192 THR A N 1
ATOM 1318 C CA . THR A 1 192 ? -27.632 -20.790 63.890 1.00 66.06 192 THR A CA 1
ATOM 1319 C C . THR A 1 192 ? -26.117 -20.806 63.674 1.00 66.06 192 THR A C 1
ATOM 1321 O O . THR A 1 192 ? -25.633 -20.556 62.568 1.00 66.06 192 THR A O 1
ATOM 1324 N N . GLY A 1 193 ? -25.367 -21.121 64.739 1.00 66.62 193 GLY A N 1
ATOM 1325 C CA . GLY A 1 193 ? -23.934 -21.449 64.737 1.00 66.62 193 GLY A CA 1
ATOM 1326 C C . GLY A 1 193 ? -23.037 -20.511 63.920 1.00 66.62 193 GLY A C 1
ATOM 1327 O O . GLY A 1 193 ? -22.550 -19.504 64.416 1.00 66.62 193 GLY A O 1
ATOM 1328 N N . LYS A 1 194 ? -22.803 -20.860 62.645 1.00 62.88 194 LYS A N 1
ATOM 1329 C CA . LYS A 1 194 ? -21.871 -20.171 61.728 1.00 62.88 194 LYS A CA 1
ATOM 1330 C C . LYS A 1 194 ? -22.307 -18.765 61.294 1.00 62.88 194 LYS A C 1
ATOM 1332 O O . LYS A 1 194 ? -21.493 -18.053 60.714 1.00 62.88 194 LYS A O 1
ATOM 1337 N N . GLN A 1 195 ? -23.570 -18.391 61.499 1.00 66.88 195 GLN A N 1
ATOM 1338 C CA . GLN A 1 195 ? -24.114 -17.106 61.040 1.00 66.88 195 GLN A CA 1
ATOM 1339 C C . GLN A 1 195 ? -24.021 -16.010 62.110 1.00 66.88 195 GLN A C 1
ATOM 1341 O O . GLN A 1 195 ? -23.616 -14.897 61.793 1.00 66.88 195 GLN A O 1
ATOM 1346 N N . ILE A 1 196 ? -24.364 -16.329 63.362 1.00 68.69 196 ILE A N 1
ATOM 1347 C CA . ILE A 1 196 ? -24.180 -15.492 64.557 1.00 68.69 196 ILE A CA 1
ATOM 1348 C C . ILE A 1 196 ? -23.903 -16.443 65.738 1.00 68.69 196 ILE A C 1
ATOM 1350 O O . ILE A 1 196 ? -24.593 -17.465 65.825 1.00 68.69 196 ILE A O 1
ATOM 1354 N N . PRO A 1 197 ? -22.949 -16.126 66.644 1.00 69.75 197 PRO A N 1
ATOM 1355 C CA . PRO A 1 197 ? -22.735 -16.894 67.871 1.00 69.75 197 PRO A CA 1
ATOM 1356 C C . PRO A 1 197 ? -24.040 -17.061 68.650 1.00 69.75 197 PRO A C 1
ATOM 1358 O O . PRO A 1 197 ? -24.770 -16.092 68.876 1.00 69.75 197 PRO A O 1
ATOM 1361 N N . GLN A 1 198 ? -24.368 -18.285 69.049 1.00 64.19 198 GLN A N 1
ATOM 1362 C CA . GLN A 1 198 ? -25.622 -18.536 69.755 1.00 64.19 198 GLN A CA 1
ATOM 1363 C C . GLN A 1 198 ? -25.573 -17.905 71.152 1.00 64.19 198 GLN A C 1
ATOM 1365 O O . GLN A 1 198 ? -24.515 -17.808 71.766 1.00 64.19 198 GLN A O 1
ATOM 1370 N N . ILE A 1 199 ? -26.726 -17.504 71.698 1.00 58.62 199 ILE A N 1
ATOM 1371 C CA . ILE A 1 199 ? -26.808 -16.841 73.017 1.00 58.62 199 ILE A CA 1
ATOM 1372 C C . ILE A 1 199 ? -26.138 -17.643 74.151 1.00 58.62 199 ILE A C 1
ATOM 1374 O O . ILE A 1 199 ? -25.630 -17.066 75.106 1.00 58.62 199 ILE A O 1
ATOM 1378 N N . GLN A 1 200 ? -26.086 -18.969 74.011 1.00 57.31 200 GLN A N 1
ATOM 1379 C CA . GLN A 1 200 ? -25.428 -19.903 74.929 1.00 57.31 200 GLN A CA 1
ATOM 1380 C C . GLN A 1 200 ? -23.887 -19.897 74.860 1.00 57.31 200 GLN A C 1
ATOM 1382 O O . GLN A 1 200 ? -23.242 -20.435 75.753 1.00 57.31 200 GLN A O 1
ATOM 1387 N N . GLU A 1 201 ? -23.291 -19.281 73.835 1.00 60.22 201 GLU A N 1
ATOM 1388 C CA . GLU A 1 201 ? -21.840 -19.250 73.589 1.00 60.22 201 GLU A CA 1
ATOM 1389 C C . GLU A 1 201 ? -21.174 -17.944 74.057 1.00 60.22 201 GLU A C 1
ATOM 1391 O O . GLU A 1 201 ? -19.951 -17.892 74.164 1.00 60.22 201 GLU A O 1
ATOM 1396 N N . VAL A 1 202 ? -21.946 -16.881 74.329 1.00 61.47 202 VAL A N 1
ATOM 1397 C CA . VAL A 1 202 ? -21.387 -15.524 74.511 1.00 61.47 202 VAL A CA 1
ATOM 1398 C C . VAL A 1 202 ? -21.334 -15.060 75.969 1.00 61.47 202 VAL A C 1
ATOM 1400 O O . VAL A 1 202 ? -20.653 -14.081 76.219 1.00 61.47 202 VAL A O 1
ATOM 1403 N N . LEU A 1 203 ? -21.984 -15.743 76.925 1.00 57.22 203 LEU A N 1
ATOM 1404 C CA . LEU A 1 203 ? -21.743 -15.717 78.388 1.00 57.22 203 LEU A CA 1
ATOM 1405 C C . LEU A 1 203 ? -22.879 -16.503 79.075 1.00 57.22 203 LEU A C 1
ATOM 1407 O O . LEU A 1 203 ? -24.052 -16.178 78.881 1.00 57.22 203 LEU A O 1
ATOM 1411 N N . SER A 1 204 ? -22.571 -17.475 79.941 1.00 57.81 204 SER A N 1
ATOM 1412 C CA . SER A 1 204 ? -23.588 -18.018 80.858 1.00 57.81 204 SER A CA 1
ATOM 1413 C C . SER A 1 204 ? -23.950 -16.947 81.888 1.00 57.81 204 SER A C 1
ATOM 1415 O O . SER A 1 204 ? -23.197 -16.684 82.819 1.00 57.81 204 SER A O 1
ATOM 1417 N N . ARG A 1 205 ? -25.111 -16.304 81.717 1.00 60.56 205 ARG A N 1
ATOM 1418 C CA . ARG A 1 205 ? -25.620 -15.232 82.597 1.00 60.56 205 ARG A CA 1
ATOM 1419 C C . ARG A 1 205 ? -26.202 -15.741 83.925 1.00 60.56 205 ARG A C 1
ATOM 1421 O O . ARG A 1 205 ? -26.744 -14.951 84.692 1.00 60.56 205 ARG A O 1
ATOM 1428 N N . THR A 1 206 ? -26.121 -17.038 84.206 1.00 61.38 206 THR A N 1
ATOM 1429 C CA . THR A 1 206 ? -26.656 -17.605 85.447 1.00 61.38 206 THR A CA 1
ATOM 1430 C C . THR A 1 206 ? -25.507 -17.940 86.382 1.00 61.38 206 THR A C 1
ATOM 1432 O O . THR A 1 206 ? -24.721 -18.841 86.103 1.00 61.38 206 THR A O 1
ATOM 1435 N N . VAL A 1 207 ? -25.422 -17.205 87.494 1.00 70.00 207 VAL A N 1
ATOM 1436 C CA . VAL A 1 207 ? -24.543 -17.540 88.619 1.00 70.00 207 VAL A CA 1
ATOM 1437 C C . VAL A 1 207 ? -24.989 -18.908 89.150 1.00 70.00 207 VAL A C 1
ATOM 1439 O O . VAL A 1 207 ? -26.149 -19.033 89.549 1.00 70.00 207 VAL A O 1
ATOM 1442 N N . PRO A 1 208 ? -24.138 -19.946 89.117 1.00 77.19 208 PRO A N 1
ATOM 1443 C CA . PRO A 1 208 ? -24.526 -21.271 89.576 1.00 77.19 208 PRO A CA 1
ATOM 1444 C C . PRO A 1 208 ? -24.800 -21.255 91.084 1.00 77.19 208 PRO A C 1
ATOM 1446 O O . PRO A 1 208 ? -24.031 -20.671 91.853 1.00 77.19 208 PRO A O 1
ATOM 1449 N N . VAL A 1 209 ? -25.902 -21.896 91.481 1.00 83.56 209 VAL A N 1
ATOM 1450 C CA . VAL A 1 209 ? -26.345 -22.013 92.875 1.00 83.56 209 VAL A CA 1
ATOM 1451 C C . VAL A 1 209 ? -26.144 -23.449 93.354 1.00 83.56 209 VAL A C 1
ATOM 1453 O O . VAL A 1 209 ? -26.563 -24.388 92.677 1.00 83.56 209 VAL A O 1
ATOM 1456 N N . TYR A 1 210 ? -25.519 -23.626 94.513 1.00 84.56 210 TYR A N 1
ATOM 1457 C CA . TYR A 1 210 ? -25.201 -24.932 95.088 1.00 84.56 210 TYR A CA 1
ATOM 1458 C C . TYR A 1 210 ? -25.774 -25.081 96.503 1.00 84.56 210 TYR A C 1
ATOM 1460 O O . TYR A 1 210 ? -25.758 -24.143 97.297 1.00 84.56 210 TYR A O 1
ATOM 1468 N N . GLY A 1 211 ? -26.262 -26.284 96.817 1.00 78.94 211 GLY A N 1
ATOM 1469 C CA . GLY A 1 211 ? -26.819 -26.634 98.127 1.00 78.94 211 GLY A CA 1
ATOM 1470 C C . GLY A 1 211 ? -25.823 -27.319 99.070 1.00 78.94 211 GLY A C 1
ATOM 1471 O O . GLY A 1 211 ? -24.672 -27.570 98.711 1.00 78.94 211 GLY A O 1
ATOM 1472 N N . ALA A 1 212 ? -26.298 -27.736 100.249 1.00 75.25 212 ALA A N 1
ATOM 1473 C CA . ALA A 1 212 ? -25.525 -28.450 101.282 1.00 75.25 212 ALA A CA 1
ATOM 1474 C C . ALA A 1 212 ? -24.961 -29.833 100.868 1.00 75.25 212 ALA A C 1
ATOM 1476 O O . ALA A 1 212 ? -24.414 -30.559 101.692 1.00 75.25 212 ALA A O 1
ATOM 1477 N N . SER A 1 213 ? -25.098 -30.237 99.607 1.00 78.62 213 SER A N 1
ATOM 1478 C CA . SER A 1 213 ? -24.503 -31.464 99.069 1.00 78.62 213 SER A CA 1
ATOM 1479 C C . SER A 1 213 ? -23.138 -31.238 98.408 1.00 78.62 213 SER A C 1
ATOM 1481 O O . SER A 1 213 ? -22.517 -32.205 97.974 1.00 78.62 213 SER A O 1
ATOM 1483 N N . VAL A 1 214 ? -22.677 -29.985 98.288 1.00 80.19 214 VAL A N 1
ATOM 1484 C CA . VAL A 1 214 ? -21.446 -29.618 97.572 1.00 80.19 214 VAL A CA 1
ATOM 1485 C C . VAL A 1 214 ? -20.485 -28.878 98.505 1.00 80.19 214 VAL A C 1
ATOM 1487 O O . VAL A 1 214 ? -20.849 -27.882 99.130 1.00 80.19 214 VAL A O 1
ATOM 1490 N N . LEU A 1 215 ? -19.246 -29.372 98.584 1.00 83.31 215 LEU A N 1
ATOM 1491 C CA . LEU A 1 215 ? -18.130 -28.682 99.239 1.00 83.31 215 LEU A CA 1
ATOM 1492 C C . LEU A 1 215 ? -17.775 -27.418 98.443 1.00 83.31 215 LEU A C 1
ATOM 1494 O O . LEU A 1 215 ? -17.654 -27.485 97.217 1.00 83.31 215 LEU A O 1
ATOM 1498 N N . MET A 1 216 ? -17.577 -26.280 99.110 1.00 81.06 216 MET A N 1
ATOM 1499 C CA . MET A 1 216 ? -17.173 -25.029 98.448 1.00 81.06 216 MET A CA 1
ATOM 1500 C C . MET A 1 216 ? -15.832 -25.171 97.712 1.00 81.06 216 MET A C 1
ATOM 1502 O O . MET A 1 216 ? -15.645 -24.576 96.652 1.00 81.06 216 MET A O 1
ATOM 1506 N N . ALA A 1 217 ? -14.925 -26.015 98.212 1.00 79.94 217 ALA A N 1
ATOM 1507 C CA . ALA A 1 217 ? -13.655 -26.344 97.564 1.00 79.94 217 ALA A CA 1
ATOM 1508 C C . ALA A 1 217 ? -13.816 -27.072 96.214 1.00 79.94 217 ALA A C 1
ATOM 1510 O O . ALA A 1 217 ? -12.909 -27.037 95.382 1.00 79.94 217 ALA A O 1
ATOM 1511 N N . ASN A 1 218 ? -14.969 -27.708 95.979 1.00 82.62 218 ASN A N 1
ATOM 1512 C CA . ASN A 1 218 ? -15.282 -28.400 94.729 1.00 82.62 218 ASN A CA 1
ATOM 1513 C C . ASN A 1 218 ? -16.015 -27.497 93.725 1.00 82.62 218 ASN A C 1
ATOM 1515 O O . ASN A 1 218 ? -16.370 -27.959 92.637 1.00 82.62 218 ASN A O 1
ATOM 1519 N N . ALA A 1 219 ? -16.263 -26.230 94.067 1.00 78.31 219 ALA A N 1
ATOM 1520 C CA . ALA A 1 219 ? -16.877 -25.297 93.138 1.00 78.31 219 ALA A CA 1
ATOM 1521 C C . ALA A 1 219 ? -15.930 -25.033 91.948 1.00 78.31 219 ALA A C 1
ATOM 1523 O O . ALA A 1 219 ? -14.709 -24.968 92.131 1.00 78.31 219 ALA A O 1
ATOM 1524 N N . PRO A 1 220 ? -16.452 -24.871 90.718 1.00 77.25 220 PRO A N 1
ATOM 1525 C CA . PRO A 1 220 ? -15.598 -24.624 89.562 1.00 77.25 220 PRO A CA 1
ATOM 1526 C C . PRO A 1 220 ? -14.830 -23.311 89.737 1.00 77.25 220 PRO A C 1
ATOM 1528 O O . PRO A 1 220 ? -15.415 -22.330 90.187 1.00 77.25 220 PRO A O 1
ATOM 1531 N N . LYS A 1 221 ? -13.537 -23.324 89.388 1.00 77.12 221 LYS A N 1
ATOM 1532 C CA . LYS A 1 221 ? -12.577 -22.223 89.577 1.00 77.12 221 LYS A CA 1
ATOM 1533 C C . LYS A 1 221 ? -12.835 -21.040 88.630 1.00 77.12 221 LYS A C 1
ATOM 1535 O O . LYS A 1 221 ? -13.337 -21.241 87.527 1.00 77.12 221 LYS A O 1
ATOM 1540 N N . ASN A 1 222 ? -12.383 -19.840 89.010 1.00 74.94 222 ASN A N 1
ATOM 1541 C CA . ASN A 1 222 ? -12.424 -18.592 88.226 1.00 74.94 222 ASN A CA 1
ATOM 1542 C C . ASN A 1 222 ? -13.836 -18.085 87.898 1.00 74.94 222 ASN A C 1
ATOM 1544 O O . ASN A 1 222 ? -14.059 -17.449 86.867 1.00 74.94 222 ASN A O 1
ATOM 1548 N N . GLN A 1 223 ? -14.792 -18.357 88.780 1.00 78.25 223 GLN A N 1
ATOM 1549 C CA . GLN A 1 223 ? -16.164 -17.885 88.645 1.00 78.25 223 GLN A CA 1
ATOM 1550 C C . GLN A 1 223 ? -16.778 -17.564 90.009 1.00 78.25 223 GLN A C 1
ATOM 1552 O O . GLN A 1 223 ? -16.354 -18.074 91.051 1.00 78.25 223 GLN A O 1
ATOM 1557 N N . VAL A 1 224 ? -17.825 -16.740 89.976 1.00 81.19 224 VAL A N 1
ATOM 1558 C CA . VAL A 1 224 ? -18.676 -16.460 91.135 1.00 81.19 224 VAL A CA 1
ATOM 1559 C C . VAL A 1 224 ? -19.776 -17.516 91.205 1.00 81.19 224 VAL A C 1
ATOM 1561 O O . VAL A 1 224 ? -20.432 -17.788 90.200 1.00 81.19 224 VAL A O 1
ATOM 1564 N N . ALA A 1 225 ? -19.993 -18.086 92.387 1.00 83.12 225 ALA A N 1
ATOM 1565 C CA . ALA A 1 225 ? -21.073 -19.025 92.674 1.00 83.12 225 ALA A CA 1
ATOM 1566 C C . ALA A 1 225 ? -21.822 -18.620 93.952 1.00 83.12 225 ALA A C 1
ATOM 1568 O O . ALA A 1 225 ? -21.248 -17.993 94.847 1.00 83.12 225 ALA A O 1
ATOM 1569 N N . PHE A 1 226 ? -23.100 -18.990 94.040 1.00 86.31 226 PHE A N 1
ATOM 1570 C CA . PHE A 1 226 ? -23.919 -18.797 95.236 1.00 86.31 226 PHE A CA 1
ATOM 1571 C C . PHE A 1 226 ? -24.115 -20.137 95.946 1.00 86.31 226 PHE A C 1
ATOM 1573 O O . PHE A 1 226 ? -24.423 -21.138 95.308 1.00 86.31 226 PHE A O 1
ATOM 1580 N N . PHE A 1 227 ? -23.932 -20.175 97.259 1.00 84.12 227 PHE A N 1
ATOM 1581 C CA . PHE A 1 227 ? -24.125 -21.372 98.072 1.00 84.12 227 PHE A CA 1
ATOM 1582 C C . PHE A 1 227 ? -25.195 -21.097 99.116 1.00 84.12 227 PHE A C 1
ATOM 1584 O O . PHE A 1 227 ? -25.026 -20.189 99.925 1.00 84.12 227 PHE A O 1
ATOM 1591 N N . GLU A 1 228 ? -26.278 -21.871 99.112 1.00 83.81 228 GLU A N 1
ATOM 1592 C CA . GLU A 1 228 ? -27.383 -21.709 100.059 1.00 83.81 228 GLU A CA 1
ATOM 1593 C C . GLU A 1 228 ? -27.772 -23.027 100.730 1.00 83.81 228 GLU A C 1
ATOM 1595 O O . GLU A 1 228 ? -27.806 -24.083 100.102 1.00 83.81 228 GLU A O 1
ATOM 1600 N N . ALA A 1 229 ? -28.058 -22.987 102.030 1.00 74.62 229 ALA A N 1
ATOM 1601 C CA . ALA A 1 229 ? -28.506 -24.165 102.764 1.00 74.62 229 ALA A CA 1
ATOM 1602 C C . ALA A 1 229 ? -29.406 -23.801 103.949 1.00 74.62 229 ALA A C 1
ATOM 1604 O O . ALA A 1 229 ? -29.112 -22.877 104.705 1.00 74.62 229 ALA A O 1
ATOM 1605 N N . ALA A 1 230 ? -30.480 -24.575 104.133 1.00 70.81 230 ALA A N 1
ATOM 1606 C CA . ALA A 1 230 ? -31.370 -24.495 105.299 1.00 70.81 230 ALA A CA 1
ATOM 1607 C C . ALA A 1 230 ? -30.874 -25.325 106.502 1.00 70.81 230 ALA A C 1
ATOM 1609 O O . ALA A 1 230 ? -31.392 -25.220 107.610 1.00 70.81 230 ALA A O 1
ATOM 1610 N N . THR A 1 231 ? -29.874 -26.176 106.277 1.00 63.69 231 THR A N 1
ATOM 1611 C CA . THR A 1 231 ? -29.230 -27.037 107.275 1.00 63.69 231 THR A CA 1
ATOM 1612 C C . THR A 1 231 ? -27.722 -26.821 107.239 1.00 63.69 231 THR A C 1
ATOM 1614 O O . THR A 1 231 ? -27.207 -26.168 106.334 1.00 63.69 231 THR A O 1
ATOM 1617 N N . VAL A 1 232 ? -26.999 -27.377 108.212 1.00 65.25 232 VAL A N 1
ATOM 1618 C CA . VAL A 1 232 ? -25.533 -27.286 108.273 1.00 65.25 232 VAL A CA 1
ATOM 1619 C C . VAL A 1 232 ? -24.926 -27.759 106.948 1.00 65.25 232 VAL A C 1
ATOM 1621 O O . VAL A 1 232 ? -25.221 -28.866 106.494 1.00 65.25 232 VAL A O 1
ATOM 1624 N N . GLY A 1 233 ? -24.123 -26.900 106.319 1.00 66.88 233 GLY A N 1
ATOM 1625 C CA . GLY A 1 233 ? -23.368 -27.251 105.120 1.00 66.88 233 GLY A CA 1
ATOM 1626 C C . GLY A 1 233 ? -22.272 -28.286 105.413 1.00 66.88 233 GLY A C 1
ATOM 1627 O O . GLY A 1 233 ? -21.951 -28.542 106.576 1.00 66.88 233 GLY A O 1
ATOM 1628 N N . PRO A 1 234 ? -21.692 -28.908 104.378 1.00 67.62 234 PRO A N 1
ATOM 1629 C CA . PRO A 1 234 ? -20.593 -29.850 104.529 1.00 67.62 234 PRO A CA 1
ATOM 1630 C C . PRO A 1 234 ? -19.351 -29.152 105.116 1.00 67.62 234 PRO A C 1
ATOM 1632 O O . PRO A 1 234 ? -19.268 -27.928 105.149 1.00 67.62 234 PRO A O 1
ATOM 1635 N N . GLY A 1 235 ? -18.399 -29.934 105.633 1.00 73.12 235 GLY A N 1
ATOM 1636 C CA . GLY A 1 235 ? -17.387 -29.482 106.605 1.00 73.12 235 GLY A CA 1
ATOM 1637 C C . GLY A 1 235 ? -16.433 -28.343 106.207 1.00 73.12 235 GLY A C 1
ATOM 1638 O O . GLY A 1 235 ? -15.648 -27.929 107.054 1.00 73.12 235 GLY A O 1
ATOM 1639 N N . ASP A 1 236 ? -16.479 -27.836 104.971 1.00 79.75 236 ASP A N 1
ATOM 1640 C CA . ASP A 1 236 ? -15.712 -26.670 104.509 1.00 79.75 236 ASP A CA 1
ATOM 1641 C C . ASP A 1 236 ? -16.524 -25.359 104.468 1.00 79.75 236 ASP A C 1
ATOM 1643 O O . ASP A 1 236 ? -16.013 -24.326 104.036 1.00 79.75 236 ASP A O 1
ATOM 1647 N N . TRP A 1 237 ? -17.777 -25.378 104.935 1.00 82.81 237 TRP A N 1
ATOM 1648 C CA . TRP A 1 237 ? -18.609 -24.180 105.036 1.00 82.81 237 TRP A CA 1
ATOM 1649 C C . TRP A 1 237 ? -18.209 -23.322 106.254 1.00 82.81 237 TRP A C 1
ATOM 1651 O O . TRP A 1 237 ? -17.958 -23.877 107.325 1.00 82.81 237 TRP A O 1
ATOM 1661 N N . PRO A 1 238 ? -18.195 -21.975 106.144 1.00 73.94 238 PRO A N 1
ATOM 1662 C CA . PRO A 1 238 ? -17.553 -21.105 107.132 1.00 73.94 238 PRO A CA 1
ATOM 1663 C C . PRO A 1 238 ? -18.035 -21.234 108.589 1.00 73.94 238 PRO A C 1
ATOM 1665 O O . PRO A 1 238 ? -17.175 -21.305 109.457 1.00 73.94 238 PRO A O 1
ATOM 1668 N N . TYR A 1 239 ? -19.344 -21.277 108.904 1.00 67.50 239 TYR A N 1
ATOM 1669 C CA . TYR A 1 239 ? -19.843 -21.393 110.295 1.00 67.50 239 TYR A CA 1
ATOM 1670 C C . TYR A 1 239 ? -21.279 -21.948 110.385 1.00 67.50 239 TYR A C 1
ATOM 1672 O O . TYR A 1 239 ? -22.100 -21.706 109.504 1.00 67.50 239 TYR A O 1
ATOM 1680 N N . ASN A 1 240 ? -21.600 -22.635 111.492 1.00 60.75 240 ASN A N 1
ATOM 1681 C CA . ASN A 1 240 ? -22.938 -23.134 111.833 1.00 60.75 240 ASN A CA 1
ATOM 1682 C C . ASN A 1 240 ? -23.565 -22.239 112.915 1.00 60.75 240 ASN A C 1
ATOM 1684 O O . ASN A 1 240 ? -23.177 -22.315 114.081 1.00 60.75 240 ASN A O 1
ATOM 1688 N N . THR A 1 241 ? -24.505 -21.372 112.538 1.00 58.94 241 THR A N 1
ATOM 1689 C CA . THR A 1 241 ? -25.301 -20.595 113.501 1.00 58.94 241 THR A CA 1
ATOM 1690 C C . THR A 1 241 ? -26.772 -21.005 113.426 1.00 58.94 241 THR A C 1
ATOM 1692 O O . THR A 1 241 ? -27.213 -21.607 112.448 1.00 58.94 241 THR A O 1
ATOM 1695 N N . SER A 1 242 ? -27.547 -20.683 114.464 1.00 57.56 242 SER A N 1
ATOM 1696 C CA . SER A 1 242 ? -28.953 -21.080 114.645 1.00 57.56 242 SER A CA 1
ATOM 1697 C C . SER A 1 242 ? -29.954 -20.343 113.736 1.00 57.56 242 SER A C 1
ATOM 1699 O O . SER A 1 242 ? -31.098 -20.126 114.132 1.00 57.56 242 SER A O 1
ATOM 1701 N N . LEU A 1 243 ? -29.529 -19.899 112.551 1.00 61.66 243 LEU A N 1
ATOM 1702 C CA . LEU A 1 243 ? -30.400 -19.284 111.549 1.00 61.66 243 LEU A CA 1
ATOM 1703 C C . LEU A 1 243 ? -30.992 -20.351 110.621 1.00 61.66 243 LEU A C 1
ATOM 1705 O O . LEU A 1 243 ? -30.344 -21.352 110.321 1.00 61.66 243 LEU A O 1
ATOM 1709 N N . ASN A 1 244 ? -32.213 -20.106 110.140 1.00 66.38 244 ASN A N 1
ATOM 1710 C CA . ASN A 1 244 ? -32.970 -21.062 109.325 1.00 66.38 244 ASN A CA 1
ATOM 1711 C C . ASN A 1 244 ? -32.447 -21.212 107.882 1.00 66.38 244 ASN A C 1
ATOM 1713 O O . ASN A 1 244 ? -32.797 -22.191 107.232 1.00 66.38 244 ASN A O 1
ATOM 1717 N N . VAL A 1 245 ? -31.655 -20.258 107.368 1.00 69.94 245 VAL A N 1
ATOM 1718 C CA . VAL A 1 245 ? -30.990 -20.327 106.051 1.00 69.94 245 VAL A CA 1
ATOM 1719 C C . VAL A 1 245 ? -29.664 -19.564 106.100 1.00 69.94 245 VAL A C 1
ATOM 1721 O O . VAL A 1 245 ? -29.613 -18.449 106.619 1.00 69.94 245 VAL A O 1
ATOM 1724 N N . HIS A 1 246 ? -28.616 -20.143 105.511 1.00 73.12 246 HIS A N 1
ATOM 1725 C CA . HIS A 1 246 ? -27.306 -19.518 105.298 1.00 73.12 246 HIS A CA 1
ATOM 1726 C C . HIS A 1 246 ? -27.043 -19.355 103.804 1.00 73.12 246 HIS A C 1
ATOM 1728 O O . HIS A 1 246 ? -27.306 -20.283 103.041 1.00 73.12 246 HIS A O 1
ATOM 1734 N N . GLY A 1 247 ? -26.510 -18.200 103.400 1.00 77.56 247 GLY A N 1
ATOM 1735 C CA . GLY A 1 247 ? -26.173 -17.891 102.010 1.00 77.56 247 GLY A CA 1
ATOM 1736 C C . GLY A 1 247 ? -24.772 -17.296 101.891 1.00 77.56 247 GLY A C 1
ATOM 1737 O O . GLY A 1 247 ? -24.431 -16.373 102.630 1.00 77.56 247 GLY A O 1
ATOM 1738 N N . TRP A 1 248 ? -23.973 -17.804 100.954 1.00 78.44 248 TRP A N 1
ATOM 1739 C CA . TRP A 1 248 ? -22.593 -17.382 100.727 1.00 78.44 248 TRP A CA 1
ATOM 1740 C C . TRP A 1 248 ? -22.346 -17.100 99.250 1.00 78.44 248 TRP A C 1
ATOM 1742 O O . TRP A 1 248 ? -22.664 -17.912 98.383 1.00 78.44 248 TRP A O 1
ATOM 1752 N N . ILE A 1 249 ? -21.722 -15.959 98.965 1.00 83.12 249 ILE A N 1
ATOM 1753 C CA . ILE A 1 249 ? -21.143 -15.690 97.649 1.00 83.12 249 ILE A CA 1
ATOM 1754 C C . ILE A 1 249 ? -19.696 -16.151 97.710 1.00 83.12 249 ILE A C 1
ATOM 1756 O O . ILE A 1 249 ? -18.894 -15.602 98.466 1.00 83.12 249 ILE A O 1
ATOM 1760 N N . VAL A 1 250 ? -19.369 -17.158 96.911 1.00 81.06 250 VAL A N 1
ATOM 1761 C CA . VAL A 1 250 ? -18.027 -17.724 96.858 1.00 81.06 250 VAL A CA 1
ATOM 1762 C C . VAL A 1 250 ? -17.389 -17.290 95.554 1.00 81.06 250 VAL A C 1
ATOM 1764 O O . VAL A 1 250 ? -17.902 -17.572 94.469 1.00 81.06 250 VAL A O 1
ATOM 1767 N N . ASN A 1 251 ? -16.260 -16.594 95.668 1.00 81.81 251 ASN A N 1
ATOM 1768 C CA . ASN A 1 251 ? -15.397 -16.336 94.531 1.00 81.81 251 ASN A CA 1
ATOM 1769 C C . ASN A 1 251 ? -14.246 -17.336 94.565 1.00 81.81 251 ASN A C 1
ATOM 1771 O O . ASN A 1 251 ? -13.442 -17.334 95.499 1.00 81.81 251 ASN A O 1
ATOM 1775 N N . THR A 1 252 ? -14.208 -18.212 93.569 1.00 74.88 252 THR A N 1
ATOM 1776 C CA . THR A 1 252 ? -13.152 -19.209 93.459 1.00 74.88 252 THR A CA 1
ATOM 1777 C C . THR A 1 252 ? -12.030 -18.678 92.589 1.00 74.88 252 THR A C 1
ATOM 1779 O O . THR A 1 252 ? -12.230 -18.267 91.446 1.00 74.88 252 THR A O 1
ATOM 1782 N N . TRP A 1 253 ? -10.823 -18.728 93.127 1.00 74.94 253 TRP A N 1
ATOM 1783 C CA . TRP A 1 253 ? -9.610 -18.342 92.422 1.00 74.94 253 TRP A CA 1
ATOM 1784 C C . TRP A 1 253 ? -8.817 -19.614 92.129 1.00 74.94 253 TRP A C 1
ATOM 1786 O O . TRP A 1 253 ? -8.750 -20.509 92.976 1.00 74.94 253 TRP A O 1
ATOM 1796 N N . GLY A 1 254 ? -8.317 -19.740 90.900 1.00 63.56 254 GLY A N 1
ATOM 1797 C CA . GLY A 1 254 ? -7.600 -20.925 90.432 1.00 63.56 254 GLY A CA 1
ATOM 1798 C C . GLY A 1 254 ? -6.120 -20.926 90.745 1.00 63.56 254 GLY A C 1
ATOM 1799 O O . GLY A 1 254 ? -5.488 -19.865 90.559 1.00 63.56 254 GLY A O 1
#